Protein AF-A0A7R9YSP7-F1 (afdb_monomer_lite)

Sequence (237 aa):
EIRKPLVDRASEWATRLGYDNHVHFIYSNATIHLESIMSTYPGRVENVYIQFPDPHFKKRHRKRRIFQPNLVRAIRDMLPPGGTLFLQSDVHFVSCAMRNCFEYYAADSFHLAPQHAGHDAVFFSHTTDPRATPSEAGGPASSSDVPLLVSTDVPSSDDEDASAVTGEHASGAGHDAPGNAERDAGGGGDDDDYDRMDSKWALGGWLKENPVGVPTEREYACGIKGMPVYRVLLVRN

Secondary structure (DSSP, 8-state):
---HHHHHHHHHHHHHHT-TTT-----S-HHHHHHHHHTT--SPP-EEEEES-----SGGGGGG-S--HHHHHHHHHHSPTT-EEEEEES-HHHHHHHHHHHHHHHTTTEEE-GGGGSTTEE-------TT-PPPP----------------PPPP---------------------------------SS-GGGG---GGGGG-EESS-TTSS--HHHHHHHHTT---EEEEEEE-

Foldseek 3Di:
DQDVVVQVVVCVVCVVVVNNVPDHGDNDLCLPCVLVVLVPPPDAQQEAEDEAPDDQPDLVCPVVQSLDLSNLVSCLVRHDFQGKYKYKHLDPLNSLLVQLSNCVNPVVFKDFDCLLVDPQFDDDDPPPDPPPDDDDDDDDDDDDDDDDDDDDDDDDDDDDDDDDDDDDDDDDDDDDDDDDPPPPDDDDPSDPVSSVDPDPCCSSHFGNDDPVPDDDPVRVVCVVVVGDMGMTMMGTD

Organism: NCBI:txid1486919

Structure (mmCIF, N/CA/C/O backbone):
data_AF-A0A7R9YSP7-F1
#
_entry.id   AF-A0A7R9YSP7-F1
#
loop_
_atom_site.group_PDB
_atom_site.id
_atom_site.type_symbol
_atom_site.label_atom_id
_atom_site.label_alt_id
_atom_site.label_comp_id
_atom_site.label_asym_id
_atom_site.label_entity_id
_atom_site.label_seq_id
_atom_site.pdbx_PDB_ins_code
_atom_site.Cartn_x
_atom_site.Cartn_y
_atom_site.Cartn_z
_atom_site.occupancy
_atom_site.B_iso_or_equiv
_atom_site.auth_seq_id
_atom_site.auth_comp_id
_atom_site.auth_asym_id
_atom_site.auth_atom_id
_atom_site.pdbx_PDB_model_num
ATOM 1 N N . GLU A 1 1 ? 1.025 12.599 -2.440 1.00 92.38 1 GLU A N 1
ATOM 2 C CA . GLU A 1 1 ? 1.687 12.776 -3.756 1.00 92.38 1 GLU A CA 1
ATOM 3 C C . GLU A 1 1 ? 2.746 13.863 -3.607 1.00 92.38 1 GLU A C 1
ATOM 5 O O . GLU A 1 1 ? 2.463 14.879 -2.988 1.00 92.38 1 GLU A O 1
ATOM 10 N N . ILE A 1 2 ? 3.965 13.647 -4.106 1.00 91.75 2 ILE A N 1
ATOM 11 C CA . ILE A 1 2 ? 5.107 14.565 -3.925 1.00 91.75 2 ILE A CA 1
ATOM 12 C C . ILE A 1 2 ? 5.262 15.580 -5.064 1.00 91.75 2 ILE A C 1
ATOM 14 O O . ILE A 1 2 ? 6.168 16.406 -5.025 1.00 91.75 2 ILE A O 1
ATOM 18 N N . ARG A 1 3 ? 4.432 15.509 -6.108 1.00 94.56 3 ARG A N 1
ATOM 19 C CA . ARG A 1 3 ? 4.474 16.395 -7.277 1.00 94.56 3 ARG A CA 1
ATOM 20 C C . ARG A 1 3 ? 3.238 17.285 -7.264 1.00 94.56 3 ARG A C 1
ATOM 22 O O . ARG A 1 3 ? 2.155 16.856 -7.658 1.00 94.56 3 ARG A O 1
ATOM 29 N N . LYS A 1 4 ? 3.400 18.539 -6.836 1.00 96.62 4 LYS A N 1
ATOM 30 C CA . LYS A 1 4 ? 2.293 19.501 -6.712 1.00 96.62 4 LYS A CA 1
ATOM 31 C C . LYS A 1 4 ? 1.439 19.640 -7.989 1.00 96.62 4 LYS A C 1
ATOM 33 O O . LYS A 1 4 ? 0.222 19.557 -7.856 1.00 96.62 4 LYS A O 1
ATOM 38 N N . PRO A 1 5 ? 2.009 19.717 -9.210 1.00 98.12 5 PRO A N 1
ATOM 39 C CA . PRO A 1 5 ? 1.193 19.795 -10.425 1.00 98.12 5 PRO A CA 1
ATOM 40 C C . PRO A 1 5 ? 0.247 18.601 -10.629 1.00 98.12 5 PRO A C 1
ATOM 42 O O . PRO A 1 5 ? -0.827 18.759 -11.202 1.00 98.12 5 PRO A O 1
ATOM 45 N N . LEU A 1 6 ? 0.618 17.403 -10.157 1.00 96.69 6 LEU A N 1
ATOM 46 C CA . LEU A 1 6 ? -0.254 16.228 -10.242 1.00 96.69 6 LEU A CA 1
ATOM 47 C C . LEU A 1 6 ? -1.408 16.306 -9.242 1.00 96.69 6 LEU A C 1
ATOM 49 O O . LEU A 1 6 ? -2.525 15.940 -9.594 1.00 96.69 6 LEU A O 1
ATOM 53 N N . VAL A 1 7 ? -1.143 16.809 -8.032 1.00 97.50 7 VAL A N 1
ATOM 54 C CA . VAL A 1 7 ? -2.174 17.056 -7.012 1.00 97.50 7 VAL A CA 1
ATOM 55 C C . VAL A 1 7 ? -3.187 18.070 -7.518 1.00 97.50 7 VAL A C 1
ATOM 57 O O . VAL A 1 7 ? -4.380 17.801 -7.472 1.00 97.50 7 VAL A O 1
ATOM 60 N N . ASP A 1 8 ? -2.714 19.197 -8.048 1.00 97.81 8 ASP A N 1
ATOM 61 C CA . ASP A 1 8 ? -3.586 20.270 -8.528 1.00 97.81 8 ASP A CA 1
ATOM 62 C C . ASP A 1 8 ? -4.490 19.774 -9.668 1.00 97.81 8 ASP A C 1
ATOM 64 O O . ASP A 1 8 ? -5.703 19.973 -9.631 1.00 97.81 8 ASP A O 1
ATOM 68 N N . ARG A 1 9 ? -3.922 19.030 -10.627 1.00 97.69 9 ARG A N 1
ATOM 69 C CA . ARG A 1 9 ? -4.683 18.424 -11.728 1.00 97.69 9 ARG A CA 1
ATOM 70 C C . ARG A 1 9 ? -5.711 17.396 -11.245 1.00 97.69 9 ARG A C 1
ATOM 72 O O . ARG A 1 9 ? -6.825 17.364 -11.758 1.00 97.69 9 ARG A O 1
ATOM 79 N N . ALA A 1 10 ? -5.347 16.548 -10.283 1.00 96.38 10 ALA A N 1
ATOM 80 C CA . ALA A 1 10 ? -6.254 15.539 -9.741 1.00 96.38 10 ALA A CA 1
ATOM 81 C C . ALA A 1 10 ? -7.414 16.178 -8.958 1.00 96.38 10 ALA A C 1
ATOM 83 O O . ALA A 1 10 ? -8.566 15.782 -9.133 1.00 96.38 10 ALA A O 1
ATOM 84 N N . SER A 1 11 ? -7.127 17.213 -8.164 1.00 97.44 11 SER A N 1
ATOM 85 C CA . SER A 1 11 ? -8.143 18.004 -7.465 1.00 97.44 11 SER A CA 1
ATOM 86 C C . SER A 1 11 ? -9.087 18.705 -8.442 1.00 97.44 11 SER A C 1
ATOM 88 O O . SER A 1 11 ? -10.299 18.647 -8.260 1.00 97.44 11 SER A O 1
ATOM 90 N N . GLU A 1 12 ? -8.562 19.294 -9.521 1.00 97.44 12 GLU A N 1
ATOM 91 C CA . GLU A 1 12 ? -9.391 19.900 -10.567 1.00 97.44 12 GLU A CA 1
ATOM 92 C C . GLU A 1 12 ? -10.341 18.876 -11.206 1.00 97.44 12 GLU A C 1
ATOM 94 O O . GLU A 1 12 ? -11.514 19.173 -11.439 1.00 97.44 12 GLU A O 1
ATOM 99 N N . TRP A 1 13 ? -9.865 17.657 -11.469 1.00 97.31 13 TRP A N 1
ATOM 100 C CA . TRP A 1 13 ? -10.712 16.585 -11.991 1.00 97.31 13 TRP A CA 1
ATOM 101 C C . TRP A 1 13 ? -11.799 16.171 -11.001 1.00 97.31 13 TRP A C 1
ATOM 103 O O . TRP A 1 13 ? -12.946 16.016 -11.414 1.00 97.31 13 TRP A O 1
ATOM 113 N N . ALA A 1 14 ? -11.475 16.046 -9.711 1.00 97.56 14 ALA A N 1
ATOM 114 C CA . ALA A 1 14 ? -12.477 15.762 -8.685 1.00 97.56 14 ALA A CA 1
ATOM 115 C C . ALA A 1 14 ? -13.563 16.846 -8.646 1.00 97.56 14 ALA A C 1
ATOM 1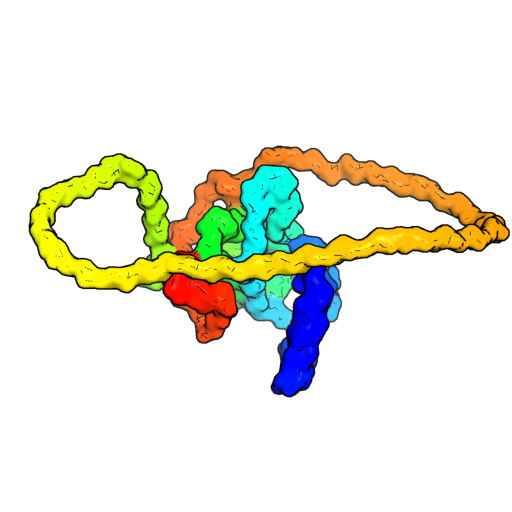17 O O . ALA A 1 14 ? -14.742 16.506 -8.666 1.00 97.56 14 ALA A O 1
ATOM 118 N N . THR A 1 15 ? -13.193 18.130 -8.698 1.00 97.44 15 THR A N 1
ATOM 119 C CA . THR A 1 15 ? -14.163 19.234 -8.771 1.00 97.44 15 THR A CA 1
ATOM 120 C C . THR A 1 15 ? -15.011 19.170 -10.041 1.00 97.44 15 THR A C 1
ATOM 122 O O . THR A 1 15 ? -16.233 19.261 -9.967 1.00 97.44 15 THR A O 1
ATOM 125 N N . ARG A 1 16 ? -14.399 18.962 -11.216 1.00 97.44 16 ARG A N 1
ATOM 126 C CA . ARG A 1 16 ? -15.130 18.874 -12.496 1.00 97.44 16 ARG A CA 1
ATOM 127 C C . ARG A 1 16 ? -16.120 17.707 -12.541 1.00 97.44 16 ARG A C 1
ATOM 129 O O . ARG A 1 16 ? -17.129 17.804 -13.231 1.00 97.44 16 ARG A O 1
ATOM 136 N N . LEU A 1 17 ? -15.824 16.619 -11.832 1.00 97.19 17 LEU A N 1
ATOM 137 C CA . LEU A 1 17 ? -16.678 15.434 -11.733 1.00 97.19 17 LEU A CA 1
ATOM 138 C C . LEU A 1 17 ? -17.653 15.481 -10.538 1.00 97.19 17 LEU A C 1
ATOM 140 O O . LEU A 1 17 ? -18.472 14.577 -10.408 1.00 97.19 17 LEU A O 1
ATOM 144 N N . GLY A 1 18 ? -17.586 16.509 -9.683 1.00 97.38 18 GLY A N 1
ATOM 145 C CA . GLY A 1 18 ? -18.454 16.661 -8.507 1.00 97.38 18 GLY A CA 1
ATOM 146 C C . GLY A 1 18 ? -18.103 15.756 -7.316 1.00 97.38 18 GLY A C 1
ATOM 147 O O . GLY A 1 18 ? -18.978 15.431 -6.517 1.00 97.38 18 GLY A O 1
ATOM 148 N N . TYR A 1 19 ? -16.844 15.325 -7.196 1.00 97.19 19 TYR A N 1
ATOM 149 C CA . TYR A 1 19 ? -16.344 14.442 -6.130 1.00 97.19 19 TYR A CA 1
ATOM 150 C C . TYR A 1 19 ? -15.423 15.139 -5.118 1.00 97.19 19 TYR A C 1
ATOM 152 O O . TYR A 1 19 ? -14.792 14.474 -4.299 1.00 97.19 19 TYR A O 1
ATOM 160 N N . ASP A 1 20 ? -15.335 16.463 -5.135 1.00 93.06 20 ASP A N 1
ATOM 161 C CA . ASP A 1 20 ? -14.472 17.265 -4.258 1.00 93.06 20 ASP A CA 1
ATOM 162 C C . ASP A 1 20 ? -14.827 17.164 -2.761 1.00 93.06 20 ASP A C 1
ATOM 164 O O . ASP A 1 20 ? -13.971 17.400 -1.910 1.00 93.06 20 ASP A O 1
ATOM 168 N N . ASN A 1 21 ? -16.049 16.726 -2.436 1.00 94.81 21 ASN A N 1
ATOM 169 C CA . ASN A 1 21 ? -16.477 16.396 -1.068 1.00 94.81 21 ASN A CA 1
ATOM 170 C C . ASN A 1 21 ? -16.200 14.936 -0.656 1.00 94.81 21 ASN A C 1
ATOM 172 O O . ASN A 1 21 ? -16.462 14.557 0.484 1.00 94.81 21 ASN A O 1
ATOM 176 N N . HIS A 1 22 ? -15.725 14.100 -1.584 1.00 94.44 22 HIS A N 1
ATOM 177 C CA . HIS A 1 22 ? -15.524 12.661 -1.377 1.00 94.44 22 HIS A CA 1
ATOM 178 C C . HIS A 1 22 ? -14.069 12.226 -1.568 1.00 94.44 22 HIS A C 1
ATOM 180 O O . HIS A 1 22 ? -13.638 11.243 -0.968 1.00 94.44 22 HIS A O 1
ATOM 186 N N . VAL A 1 23 ? -13.312 12.936 -2.408 1.00 95.12 23 VAL A N 1
ATOM 187 C CA . VAL A 1 23 ? -11.930 12.605 -2.750 1.00 95.12 23 VAL A CA 1
ATOM 188 C C . VAL A 1 23 ? -11.050 13.823 -2.520 1.00 95.12 23 VAL A C 1
ATOM 190 O O . VAL A 1 23 ? -11.250 14.880 -3.113 1.00 95.12 23 VAL A O 1
ATOM 193 N N . HIS A 1 24 ? -10.028 13.642 -1.688 1.00 94.19 24 HIS A N 1
ATOM 194 C CA . HIS A 1 24 ? -9.058 14.680 -1.368 1.00 94.19 24 HIS A CA 1
ATOM 195 C C . HIS A 1 24 ? -7.652 14.239 -1.772 1.00 94.19 24 HIS A C 1
ATOM 197 O O . HIS A 1 24 ? -7.223 13.124 -1.472 1.00 94.19 24 HIS A O 1
ATOM 203 N N . PHE A 1 25 ? -6.910 15.141 -2.414 1.00 96.00 25 PHE A N 1
ATOM 204 C CA . PHE A 1 25 ? -5.513 14.927 -2.782 1.00 96.00 25 PHE A CA 1
ATOM 205 C C . PHE A 1 25 ? -4.608 15.820 -1.940 1.00 96.00 25 PHE A C 1
ATOM 207 O O . PHE A 1 25 ? -4.836 17.021 -1.816 1.00 96.00 25 PHE A O 1
ATOM 214 N N . ILE A 1 26 ? -3.551 15.233 -1.377 1.00 95.19 26 ILE A N 1
ATOM 215 C CA . ILE A 1 26 ? -2.613 15.938 -0.499 1.00 95.19 26 ILE A CA 1
ATOM 216 C C . ILE A 1 26 ? -1.223 15.953 -1.140 1.00 95.19 26 ILE A C 1
ATOM 218 O O . ILE A 1 26 ? -0.643 14.904 -1.461 1.00 95.19 26 ILE A O 1
ATOM 222 N N . TYR A 1 27 ? -0.675 17.162 -1.290 1.00 96.56 27 TYR A N 1
ATOM 223 C CA . TYR A 1 27 ? 0.727 17.378 -1.632 1.00 96.56 27 TYR A CA 1
ATOM 224 C C . TYR A 1 27 ? 1.597 17.120 -0.403 1.00 96.56 27 TYR A C 1
ATOM 226 O O . TYR A 1 27 ? 1.630 17.923 0.526 1.00 96.56 27 TYR A O 1
ATOM 234 N N . SER A 1 28 ? 2.255 15.963 -0.374 1.00 93.44 28 SER A N 1
ATOM 235 C CA . SER A 1 28 ? 3.111 15.548 0.731 1.00 93.44 28 SER A CA 1
ATOM 236 C C . SER A 1 28 ? 3.949 14.314 0.390 1.00 93.44 28 SER A C 1
ATOM 238 O O . SER A 1 28 ? 3.544 13.453 -0.405 1.00 93.44 28 SER A O 1
ATOM 240 N N . ASN A 1 29 ? 5.096 14.203 1.065 1.00 90.75 29 ASN A N 1
ATOM 241 C CA . ASN A 1 29 ? 5.847 12.963 1.193 1.00 90.75 29 ASN A CA 1
ATOM 242 C C . ASN A 1 29 ? 5.240 12.097 2.309 1.00 90.75 29 ASN A C 1
ATOM 244 O O . ASN A 1 29 ? 5.541 12.280 3.489 1.00 90.75 29 ASN A O 1
ATOM 248 N N . ALA A 1 30 ? 4.404 11.131 1.920 1.00 88.88 30 ALA A N 1
ATOM 249 C CA . ALA A 1 30 ? 3.722 10.239 2.855 1.00 88.88 30 ALA A CA 1
ATOM 250 C C . ALA A 1 30 ? 4.691 9.419 3.728 1.00 88.88 30 ALA A C 1
ATOM 252 O O . ALA A 1 30 ? 4.398 9.187 4.893 1.00 88.88 30 ALA A O 1
ATOM 253 N N . THR A 1 31 ? 5.876 9.045 3.234 1.00 84.62 31 THR A N 1
ATOM 254 C CA . THR A 1 31 ? 6.861 8.291 4.032 1.00 84.62 31 THR A CA 1
ATOM 255 C C . THR A 1 31 ? 7.353 9.068 5.260 1.00 84.62 31 THR A C 1
ATOM 257 O O . THR A 1 31 ? 7.758 8.454 6.244 1.00 84.62 31 THR A O 1
ATOM 260 N N . ILE A 1 32 ? 7.314 10.403 5.215 1.00 85.81 32 ILE A N 1
ATOM 261 C CA . ILE A 1 32 ? 7.782 11.276 6.303 1.00 85.81 32 ILE A CA 1
ATOM 262 C C . ILE A 1 32 ? 6.607 11.855 7.093 1.00 85.81 32 ILE A C 1
ATOM 264 O O . ILE A 1 32 ? 6.668 11.943 8.314 1.00 85.81 32 ILE A O 1
ATOM 268 N N . HIS A 1 33 ? 5.539 12.262 6.407 1.00 90.69 33 HIS A N 1
ATOM 269 C CA . HIS A 1 33 ? 4.490 13.089 7.002 1.00 90.69 33 HIS A CA 1
ATOM 270 C C . HIS A 1 33 ? 3.173 12.357 7.262 1.00 90.69 33 HIS A C 1
ATOM 272 O O . HIS A 1 33 ? 2.252 12.995 7.763 1.00 90.69 33 HIS A O 1
ATOM 278 N N . LEU A 1 34 ? 3.041 11.062 6.935 1.00 92.19 34 LEU A N 1
ATOM 279 C CA . LEU A 1 34 ? 1.765 10.352 7.099 1.00 92.19 34 LEU A CA 1
ATOM 280 C C . LEU A 1 34 ? 1.226 10.460 8.528 1.00 92.19 34 LEU A C 1
ATOM 282 O O . LEU A 1 34 ? 0.066 10.809 8.696 1.00 92.19 34 LEU A O 1
ATOM 286 N N . GLU A 1 35 ? 2.067 10.242 9.538 1.00 91.69 35 GLU A N 1
ATOM 287 C CA . GLU A 1 35 ? 1.671 10.349 10.948 1.00 91.69 35 GLU A CA 1
ATOM 288 C C . GLU A 1 35 ? 1.083 11.731 11.279 1.00 91.69 35 GLU A C 1
ATOM 290 O O . GLU A 1 35 ? -0.022 11.825 11.803 1.00 91.69 35 GLU A O 1
ATOM 295 N N . SER A 1 36 ? 1.765 12.810 10.880 1.00 92.69 36 SER A N 1
ATOM 296 C CA . SER A 1 36 ? 1.298 14.185 11.113 1.00 92.69 36 SER A CA 1
ATOM 297 C C . SER A 1 36 ? 0.038 14.546 10.321 1.00 92.69 36 SER A C 1
ATOM 299 O O . SER A 1 36 ? -0.743 15.384 10.769 1.00 92.69 36 SER A O 1
ATOM 301 N N . ILE A 1 37 ? -0.160 13.970 9.133 1.00 91.88 37 ILE A N 1
ATOM 302 C CA . ILE A 1 37 ? -1.394 14.177 8.363 1.00 91.88 37 ILE A CA 1
ATOM 303 C C . ILE A 1 37 ? -2.544 13.436 9.049 1.00 91.88 37 ILE A C 1
ATOM 305 O O . ILE A 1 37 ? -3.641 13.970 9.173 1.00 91.88 37 ILE A O 1
ATOM 309 N N . MET A 1 38 ? -2.301 12.216 9.520 1.00 91.62 38 MET A N 1
ATOM 310 C CA . MET A 1 38 ? -3.330 11.382 10.140 1.00 91.62 38 MET A CA 1
ATOM 311 C C . MET A 1 38 ? -3.691 11.830 11.551 1.00 91.62 38 MET A C 1
ATOM 313 O O . MET A 1 38 ? -4.842 11.671 11.940 1.00 91.62 38 MET A O 1
ATOM 317 N N . SER A 1 39 ? -2.789 12.489 12.282 1.00 91.06 39 SER A N 1
ATOM 318 C CA . SER A 1 39 ? -3.111 13.054 13.598 1.00 91.06 39 SER A CA 1
ATOM 319 C C . SER A 1 39 ? -4.206 14.126 13.557 1.00 91.06 39 SER A C 1
ATOM 321 O O . SER A 1 39 ? -4.811 14.415 14.584 1.00 91.06 39 SER A O 1
ATOM 323 N N . THR A 1 40 ? -4.447 14.744 12.395 1.00 90.12 40 THR A N 1
ATOM 324 C CA . THR A 1 40 ? -5.515 15.740 12.208 1.00 90.12 40 THR A CA 1
ATOM 325 C C . THR A 1 40 ? -6.751 15.172 11.511 1.00 90.12 40 THR A C 1
ATOM 327 O O . THR A 1 40 ? -7.767 15.861 11.433 1.00 90.12 40 THR A O 1
ATOM 330 N N . TYR A 1 41 ? -6.696 13.930 11.017 1.00 91.88 41 TYR A N 1
ATOM 331 C CA . TYR A 1 41 ? -7.819 13.299 10.335 1.00 91.88 41 TYR A CA 1
ATOM 332 C C . TYR A 1 41 ? -8.874 12.855 11.363 1.00 91.88 41 TYR A C 1
ATOM 334 O O . TYR A 1 41 ? -8.579 12.026 12.222 1.00 91.88 41 TYR A O 1
ATOM 342 N N . PRO A 1 42 ? -10.112 13.379 11.303 1.00 90.31 42 PRO A N 1
ATOM 343 C CA . PRO A 1 42 ? -11.125 13.111 12.326 1.00 90.31 42 PRO A CA 1
ATOM 344 C C . PRO A 1 42 ? -11.817 11.751 12.153 1.00 90.31 42 PRO A C 1
ATOM 346 O O . PRO A 1 42 ? -12.558 11.317 13.034 1.00 90.31 42 PRO A O 1
ATOM 349 N N . GLY A 1 43 ? -11.641 11.112 10.995 1.00 91.25 43 GLY A N 1
ATOM 350 C CA . GLY A 1 43 ? -12.315 9.875 10.632 1.00 91.25 43 GLY A CA 1
ATOM 351 C C . GLY A 1 43 ? -11.509 8.624 10.966 1.00 91.25 43 GLY A C 1
ATOM 352 O O . GLY A 1 43 ? -10.335 8.666 11.325 1.00 91.25 43 GLY A O 1
ATOM 353 N N . ARG A 1 44 ? -12.148 7.471 10.774 1.00 92.50 44 ARG A N 1
ATOM 354 C CA . ARG A 1 44 ? -11.478 6.171 10.824 1.00 92.50 44 ARG A CA 1
ATOM 355 C C . ARG A 1 44 ? -10.898 5.831 9.452 1.00 92.50 44 ARG A C 1
ATOM 357 O O . ARG A 1 44 ? -11.569 5.997 8.437 1.00 92.50 44 ARG A O 1
ATOM 364 N N . VAL A 1 45 ? -9.669 5.322 9.433 1.00 95.94 45 VAL A N 1
ATOM 365 C CA . VAL A 1 45 ? -9.069 4.726 8.235 1.00 95.94 45 VAL A CA 1
ATOM 366 C C . VAL A 1 45 ? -9.430 3.245 8.207 1.00 95.94 45 VAL A C 1
ATOM 368 O O . VAL A 1 45 ? -9.122 2.520 9.145 1.00 95.94 45 VAL A O 1
ATOM 371 N N . GLU A 1 46 ? -10.097 2.793 7.150 1.00 96.38 46 GLU A N 1
ATOM 372 C CA . GLU A 1 46 ? -10.474 1.379 6.998 1.00 96.38 46 GLU A CA 1
ATOM 373 C C . GLU A 1 46 ? -9.508 0.613 6.097 1.00 96.38 46 GLU A C 1
ATOM 375 O O . GLU A 1 46 ? -9.217 -0.553 6.346 1.00 96.38 46 GLU A O 1
ATOM 380 N N . ASN A 1 47 ? -9.003 1.274 5.055 1.00 96.94 47 ASN A N 1
ATOM 381 C CA . ASN A 1 47 ? -8.192 0.651 4.021 1.00 96.94 47 ASN A CA 1
ATOM 382 C C . ASN A 1 47 ? -7.013 1.553 3.661 1.00 96.94 47 ASN A C 1
ATOM 384 O O . ASN A 1 47 ? -7.168 2.768 3.516 1.00 96.94 47 ASN A O 1
ATOM 388 N N . VAL A 1 48 ? -5.846 0.948 3.472 1.00 97.00 48 VAL A N 1
ATOM 389 C CA . VAL A 1 48 ? -4.627 1.620 3.016 1.00 97.00 48 VAL A CA 1
ATOM 390 C C . VAL A 1 48 ? -4.134 0.934 1.758 1.00 97.00 48 VAL A C 1
ATOM 392 O O . VAL A 1 48 ? -4.001 -0.284 1.721 1.00 97.00 48 VAL A O 1
ATOM 395 N N . TYR A 1 49 ? -3.818 1.723 0.736 1.00 96.50 49 TYR A N 1
ATOM 396 C CA . TYR A 1 49 ? -3.361 1.222 -0.555 1.00 96.50 49 TYR A CA 1
ATOM 397 C C . TYR A 1 49 ? -1.972 1.779 -0.859 1.00 96.50 49 TYR A C 1
ATOM 399 O O . TYR A 1 49 ? -1.797 2.994 -0.957 1.00 96.50 49 TYR A O 1
ATOM 407 N N . ILE A 1 50 ? -0.988 0.900 -1.048 1.00 94.94 50 ILE A N 1
ATOM 408 C CA . ILE A 1 50 ? 0.345 1.263 -1.535 1.00 94.94 50 ILE A CA 1
ATOM 409 C C . ILE A 1 50 ? 0.552 0.588 -2.884 1.00 94.94 50 ILE A C 1
ATOM 411 O O . ILE A 1 50 ? 0.694 -0.630 -2.973 1.00 94.94 50 ILE A O 1
ATOM 415 N N . GLN A 1 51 ? 0.541 1.393 -3.945 1.00 94.44 51 GLN A N 1
ATOM 416 C CA . GLN A 1 51 ? 0.469 0.896 -5.315 1.00 94.44 51 GLN A CA 1
ATOM 417 C C . GLN A 1 51 ? 1.582 1.485 -6.173 1.00 94.44 51 GLN A C 1
ATOM 419 O O . GLN A 1 51 ? 1.777 2.698 -6.200 1.00 94.44 51 GLN A O 1
ATOM 424 N N . PHE A 1 52 ? 2.294 0.607 -6.876 1.00 93.56 52 PHE A N 1
ATOM 425 C CA . PHE A 1 52 ? 3.370 0.914 -7.821 1.00 93.56 52 PHE A CA 1
ATOM 426 C C . PHE A 1 52 ? 4.382 1.958 -7.314 1.00 93.56 52 PHE A C 1
ATOM 428 O O . PHE A 1 52 ? 4.680 2.918 -8.028 1.00 93.56 52 PHE A O 1
ATOM 435 N N . PRO A 1 53 ? 4.918 1.788 -6.088 1.00 90.31 53 PRO A N 1
ATOM 436 C CA . PRO A 1 53 ? 5.950 2.674 -5.566 1.00 90.31 53 PRO A CA 1
ATOM 437 C C . PRO A 1 53 ? 7.179 2.683 -6.486 1.00 90.31 53 PRO A C 1
ATOM 439 O O . PRO A 1 53 ? 7.543 1.653 -7.062 1.00 90.31 53 PRO A O 1
ATOM 442 N N . ASP A 1 54 ? 7.839 3.839 -6.592 1.00 85.50 54 ASP A N 1
ATOM 443 C CA . ASP A 1 54 ? 9.020 3.988 -7.442 1.00 85.50 54 ASP A CA 1
ATOM 444 C C . ASP A 1 54 ? 10.114 2.976 -7.041 1.00 85.50 54 ASP A C 1
ATOM 446 O O . ASP A 1 54 ? 10.489 2.867 -5.866 1.00 85.50 54 ASP A O 1
ATOM 450 N N . PRO A 1 55 ? 10.679 2.227 -8.001 1.00 76.56 55 PRO A N 1
ATOM 451 C CA . PRO A 1 55 ? 11.691 1.238 -7.691 1.00 76.56 55 PRO A CA 1
ATOM 452 C C . PRO A 1 55 ? 13.049 1.915 -7.456 1.00 76.56 55 PRO A C 1
ATOM 454 O O . PRO A 1 55 ? 13.728 2.386 -8.372 1.00 76.56 55 PRO A O 1
ATOM 457 N N . HIS A 1 56 ? 13.503 1.944 -6.206 1.00 71.25 56 HIS A N 1
ATOM 458 C CA . HIS A 1 56 ? 14.800 2.523 -5.839 1.00 71.25 56 HIS A CA 1
ATOM 459 C C . HIS A 1 56 ? 15.960 1.531 -6.050 1.00 71.25 56 HIS A C 1
ATOM 461 O O . HIS A 1 56 ? 16.649 1.151 -5.109 1.00 71.25 56 HIS A O 1
ATOM 467 N N . PHE A 1 57 ? 16.209 1.132 -7.302 1.00 58.31 57 PHE A N 1
ATOM 468 C CA . PHE A 1 57 ? 17.169 0.074 -7.667 1.00 58.31 57 PHE A CA 1
ATOM 469 C C . PHE A 1 57 ? 18.639 0.333 -7.278 1.00 58.31 57 PHE A C 1
ATOM 471 O O . PHE A 1 57 ? 19.433 -0.600 -7.182 1.00 58.31 57 PHE A O 1
ATOM 478 N N . LYS A 1 58 ? 19.053 1.593 -7.091 1.00 58.28 58 LYS A N 1
ATOM 479 C CA . LYS A 1 58 ? 20.459 1.918 -6.792 1.00 58.28 58 LYS A CA 1
ATOM 480 C C . LYS A 1 58 ? 20.721 1.781 -5.293 1.00 58.28 58 LYS A C 1
ATOM 482 O O . LYS A 1 58 ? 20.020 2.412 -4.512 1.00 58.28 58 LYS A O 1
ATOM 487 N N . LYS A 1 59 ? 21.804 1.094 -4.897 1.00 58.16 59 LYS A N 1
ATOM 488 C CA . LYS A 1 59 ? 22.248 0.969 -3.486 1.00 58.16 59 LYS A CA 1
ATOM 489 C C . LYS A 1 59 ? 22.302 2.320 -2.755 1.00 58.16 59 LYS A C 1
ATOM 491 O O . LYS A 1 59 ? 21.830 2.441 -1.634 1.00 58.16 59 LYS A O 1
ATOM 496 N N . ARG A 1 60 ? 22.764 3.379 -3.433 1.00 55.06 60 ARG A N 1
ATOM 497 C CA . ARG A 1 60 ? 22.776 4.759 -2.899 1.00 55.06 60 ARG A CA 1
ATOM 498 C C . ARG A 1 60 ? 21.388 5.365 -2.627 1.00 55.06 60 ARG A C 1
ATOM 500 O O . ARG A 1 60 ? 21.281 6.366 -1.934 1.00 55.06 60 ARG A O 1
ATOM 507 N N . HIS A 1 61 ? 20.326 4.803 -3.198 1.00 59.59 61 HIS A N 1
ATOM 508 C CA . HIS A 1 61 ? 18.935 5.214 -2.988 1.00 59.59 61 HIS A CA 1
ATOM 509 C C . HIS A 1 61 ? 18.209 4.300 -1.992 1.00 59.59 61 HIS A C 1
ATOM 511 O O . HIS A 1 61 ? 17.001 4.431 -1.830 1.00 59.59 61 HIS A O 1
ATOM 517 N N . ARG A 1 62 ? 18.937 3.430 -1.279 1.00 59.44 62 ARG A N 1
ATOM 518 C CA . ARG A 1 62 ? 18.413 2.600 -0.187 1.00 59.44 62 ARG A CA 1
ATOM 519 C C . ARG A 1 62 ? 17.672 3.430 0.870 1.00 59.44 62 ARG A C 1
ATOM 521 O O . ARG A 1 62 ? 16.545 3.103 1.216 1.00 59.44 62 ARG A O 1
ATOM 528 N N . LYS A 1 63 ? 18.217 4.598 1.239 1.00 54.50 63 LYS A N 1
ATOM 529 C CA . LYS A 1 63 ? 17.569 5.578 2.139 1.00 54.50 63 LYS A CA 1
ATOM 530 C C . LYS A 1 63 ? 16.318 6.256 1.554 1.00 54.50 63 LYS A C 1
ATOM 532 O O . LYS A 1 63 ? 15.551 6.854 2.292 1.00 54.50 63 LYS A O 1
ATOM 537 N N . ARG A 1 64 ? 16.120 6.201 0.230 1.00 57.03 64 ARG A N 1
ATOM 538 C CA . ARG A 1 64 ? 14.941 6.757 -0.460 1.00 57.03 64 ARG A CA 1
ATOM 539 C C . ARG A 1 64 ? 13.832 5.726 -0.645 1.00 57.03 64 ARG A C 1
ATOM 541 O O . ARG A 1 64 ? 12.799 6.085 -1.189 1.00 57.03 64 ARG A O 1
ATOM 548 N N . ARG A 1 65 ? 14.025 4.471 -0.215 1.00 66.50 65 ARG A N 1
ATOM 549 C CA . ARG A 1 65 ? 12.966 3.459 -0.248 1.00 66.50 65 ARG A CA 1
ATOM 550 C C . ARG A 1 65 ? 11.757 3.944 0.539 1.00 66.50 65 ARG A C 1
ATOM 552 O O . ARG A 1 65 ? 11.899 4.370 1.683 1.00 66.50 65 ARG A O 1
ATOM 559 N N . ILE A 1 66 ? 10.585 3.835 -0.085 1.00 61.41 66 ILE A N 1
ATOM 560 C CA . ILE A 1 66 ? 9.288 4.236 0.478 1.00 61.41 66 ILE A CA 1
ATOM 561 C C . ILE A 1 66 ? 9.004 3.535 1.818 1.00 61.41 66 ILE A C 1
ATOM 563 O O . ILE A 1 66 ? 8.347 4.108 2.684 1.00 61.41 66 ILE A O 1
ATOM 567 N N . PHE A 1 67 ? 9.557 2.340 2.024 1.00 70.56 67 PHE A N 1
ATOM 568 C CA . PHE A 1 67 ? 9.274 1.466 3.161 1.00 70.56 67 PHE A CA 1
ATOM 569 C C . PHE A 1 67 ? 10.266 1.684 4.302 1.00 70.56 67 PHE A C 1
ATOM 571 O O . PHE A 1 67 ? 11.122 0.850 4.587 1.00 70.56 67 PHE A O 1
ATOM 578 N N . GLN A 1 68 ? 10.152 2.857 4.922 1.00 75.56 68 GLN A N 1
ATOM 579 C CA . GLN A 1 68 ? 10.817 3.177 6.182 1.00 75.56 68 GLN A CA 1
ATOM 580 C C . GLN A 1 68 ? 10.010 2.616 7.367 1.00 75.56 68 GLN A C 1
ATOM 582 O O . GLN A 1 68 ? 8.777 2.579 7.290 1.00 75.56 68 GLN A O 1
ATOM 587 N N . PRO A 1 69 ? 10.654 2.274 8.499 1.00 84.69 69 PRO A N 1
ATOM 588 C CA . PRO A 1 69 ? 9.960 1.781 9.694 1.00 84.69 69 PRO A CA 1
ATOM 589 C C . PRO A 1 69 ? 8.860 2.732 10.184 1.00 84.69 69 PRO A C 1
ATOM 591 O O . PRO A 1 69 ? 7.822 2.294 10.671 1.00 84.69 69 PRO A O 1
ATOM 594 N N . ASN A 1 70 ? 9.069 4.043 10.023 1.00 86.69 70 ASN A N 1
ATOM 595 C CA . ASN A 1 70 ? 8.105 5.066 10.430 1.00 86.69 70 ASN A CA 1
ATOM 596 C C . ASN A 1 70 ? 6.787 4.963 9.653 1.00 86.69 70 ASN A C 1
ATOM 598 O O . ASN A 1 70 ? 5.725 5.082 10.254 1.00 86.69 70 ASN A O 1
ATOM 602 N N . LEU A 1 71 ? 6.841 4.670 8.348 1.00 89.88 71 LEU A N 1
ATOM 603 C CA . LEU A 1 71 ? 5.638 4.472 7.539 1.00 89.88 71 LEU A CA 1
ATOM 604 C C . LEU A 1 71 ? 4.848 3.251 8.026 1.00 89.88 71 LEU A C 1
ATOM 606 O O . LEU A 1 71 ? 3.632 3.329 8.180 1.00 89.88 71 LEU A O 1
ATOM 610 N N . VAL A 1 72 ? 5.540 2.139 8.303 1.00 92.56 72 VAL A N 1
ATOM 611 C CA . VAL A 1 72 ? 4.904 0.910 8.803 1.00 92.56 72 VAL A CA 1
ATOM 612 C C . VAL A 1 72 ? 4.220 1.159 10.146 1.00 92.56 72 VAL A C 1
ATOM 614 O O . VAL A 1 72 ? 3.066 0.774 10.316 1.00 92.56 72 VAL A O 1
ATOM 617 N N . ARG A 1 73 ? 4.893 1.848 11.077 1.00 92.38 73 ARG A N 1
ATOM 618 C CA . ARG A 1 73 ? 4.316 2.205 12.384 1.00 92.38 73 ARG A CA 1
ATOM 619 C C . ARG A 1 73 ? 3.104 3.119 12.243 1.00 92.38 73 ARG A C 1
ATOM 621 O O . ARG A 1 73 ? 2.064 2.805 12.806 1.00 92.38 73 ARG A O 1
ATOM 628 N N . ALA A 1 74 ? 3.202 4.176 11.435 1.00 93.94 74 ALA A N 1
ATOM 629 C CA . ALA A 1 74 ? 2.081 5.082 11.197 1.00 93.94 74 ALA A CA 1
ATOM 630 C C . ALA A 1 74 ? 0.855 4.334 10.646 1.00 93.94 74 ALA A C 1
ATOM 632 O O . ALA A 1 74 ? -0.256 4.526 11.131 1.00 93.94 74 ALA A O 1
ATOM 633 N N . ILE A 1 75 ? 1.058 3.421 9.687 1.00 95.94 75 ILE A N 1
ATOM 634 C CA . ILE A 1 75 ? -0.023 2.601 9.124 1.00 95.94 75 ILE A CA 1
ATOM 635 C C . ILE A 1 75 ? -0.597 1.630 10.162 1.00 95.94 75 ILE A C 1
ATOM 637 O O . ILE A 1 75 ? -1.815 1.500 10.265 1.00 95.94 75 ILE A O 1
ATOM 641 N N . ARG A 1 76 ? 0.259 0.965 10.943 1.00 95.44 76 ARG A N 1
ATOM 642 C CA . ARG A 1 76 ? -0.145 0.057 12.027 1.00 95.44 76 ARG A CA 1
ATOM 643 C C . ARG A 1 76 ? -1.012 0.756 13.073 1.00 95.44 76 ARG A C 1
ATOM 645 O O . ARG A 1 76 ? -1.967 0.147 13.552 1.00 95.44 76 ARG A O 1
ATOM 652 N N . ASP A 1 77 ? -0.643 1.982 13.435 1.00 93.50 77 ASP A N 1
ATOM 653 C CA . ASP A 1 77 ? -1.269 2.737 14.521 1.00 93.50 77 ASP A CA 1
ATOM 654 C C . ASP A 1 77 ? -2.563 3.429 14.066 1.00 93.50 77 ASP A C 1
ATOM 656 O O . ASP A 1 77 ? -3.494 3.561 14.857 1.00 93.50 77 ASP A O 1
ATOM 660 N N . MET A 1 78 ? -2.660 3.818 12.787 1.00 94.94 78 MET A N 1
ATOM 661 C CA . MET A 1 78 ? -3.880 4.420 12.233 1.00 94.94 78 MET A CA 1
ATOM 662 C C . MET A 1 78 ? -4.928 3.388 11.790 1.00 94.94 78 MET A C 1
ATOM 664 O O . MET A 1 78 ? -6.120 3.701 11.786 1.00 94.94 78 MET A O 1
ATOM 668 N N . LEU A 1 79 ? -4.512 2.176 11.395 1.00 97.00 79 LEU A N 1
ATOM 669 C CA . LEU A 1 79 ? -5.441 1.115 11.015 1.00 97.00 79 LEU A CA 1
ATOM 670 C C . LEU A 1 79 ? -6.009 0.425 12.262 1.00 97.00 79 LEU A C 1
ATOM 672 O O . LEU A 1 79 ? -5.256 -0.088 13.092 1.00 97.00 79 LEU A O 1
ATOM 676 N N . PRO A 1 80 ? -7.338 0.343 12.387 1.00 96.00 80 PRO A N 1
ATOM 677 C CA . PRO A 1 80 ? -7.973 -0.393 13.461 1.00 96.00 80 PRO A CA 1
ATOM 678 C C . PRO A 1 80 ? -8.008 -1.902 13.180 1.00 96.00 80 PRO A C 1
ATOM 680 O O . PRO A 1 80 ? -7.890 -2.296 12.018 1.00 96.00 80 PRO A O 1
ATOM 683 N N . PRO A 1 81 ? -8.268 -2.747 14.197 1.00 97.62 81 PRO A N 1
ATOM 684 C CA . PRO A 1 81 ? -8.536 -4.170 13.988 1.00 97.62 81 PRO A CA 1
ATOM 685 C C . PRO A 1 81 ? -9.588 -4.402 12.896 1.00 97.62 81 PRO A C 1
ATOM 687 O O . PRO A 1 81 ? -10.625 -3.730 12.873 1.00 97.62 81 PRO A O 1
ATOM 690 N N . GLY A 1 82 ? -9.296 -5.322 11.975 1.00 97.38 82 GLY A N 1
ATOM 691 C CA . GLY A 1 82 ? -10.091 -5.613 10.778 1.00 97.38 82 GLY A CA 1
ATOM 692 C C . GLY A 1 82 ? -9.835 -4.693 9.576 1.00 97.38 82 GLY A C 1
ATOM 693 O O . GLY A 1 82 ? -10.281 -5.014 8.477 1.00 97.38 82 GLY A O 1
ATOM 694 N N . GLY A 1 83 ? -9.111 -3.582 9.747 1.00 97.88 83 GLY A N 1
ATOM 695 C CA . GLY A 1 83 ? -8.704 -2.713 8.642 1.00 97.88 83 GLY A CA 1
ATOM 696 C C . GLY A 1 83 ? -7.718 -3.404 7.697 1.00 97.88 83 GLY A C 1
ATOM 697 O O . GLY A 1 83 ? -6.971 -4.294 8.114 1.00 97.88 83 GLY A O 1
ATOM 698 N N . THR A 1 84 ? -7.703 -3.004 6.425 1.00 98.06 84 THR A N 1
ATOM 699 C CA . THR A 1 84 ? -6.892 -3.675 5.400 1.00 98.06 84 THR A CA 1
ATOM 700 C C . THR A 1 84 ? -5.745 -2.819 4.881 1.00 98.06 84 THR A C 1
ATOM 702 O O . THR A 1 84 ? -5.819 -1.591 4.797 1.00 98.06 84 THR A O 1
ATOM 705 N N . LEU A 1 85 ? -4.662 -3.493 4.508 1.00 97.88 85 LEU A N 1
ATOM 706 C CA . LEU A 1 85 ? -3.521 -2.913 3.822 1.00 97.88 85 LEU A CA 1
ATOM 707 C C . LEU A 1 85 ? -3.271 -3.694 2.534 1.00 97.88 85 LEU A C 1
ATOM 709 O O . LEU A 1 85 ? -2.921 -4.874 2.562 1.00 97.88 85 LEU A O 1
ATOM 713 N N . PHE A 1 86 ? -3.426 -3.014 1.405 1.00 97.75 86 PHE A N 1
ATOM 714 C CA . PHE A 1 86 ? -3.203 -3.564 0.081 1.00 97.75 86 PHE A CA 1
ATOM 715 C C . PHE A 1 86 ? -1.896 -3.046 -0.515 1.00 97.75 86 PHE A C 1
ATOM 717 O O . PHE A 1 86 ? -1.680 -1.837 -0.639 1.00 97.75 86 PHE A O 1
ATOM 724 N N . LEU A 1 87 ? -1.031 -3.977 -0.904 1.00 96.31 87 LEU A N 1
ATOM 725 C CA . LEU A 1 87 ? 0.279 -3.723 -1.488 1.00 96.31 87 LEU A CA 1
ATOM 726 C C . LEU A 1 87 ? 0.285 -4.254 -2.921 1.00 96.31 87 LEU A C 1
ATOM 728 O O . LEU A 1 87 ? -0.031 -5.423 -3.145 1.00 96.31 87 LEU A O 1
ATOM 732 N N . GLN A 1 88 ? 0.673 -3.420 -3.886 1.00 95.81 88 GLN A N 1
ATOM 733 C CA . GLN A 1 88 ? 0.687 -3.800 -5.300 1.00 95.81 88 GLN A CA 1
ATOM 734 C C . GLN A 1 88 ? 1.881 -3.195 -6.047 1.00 95.81 88 GLN A C 1
ATOM 736 O O . GLN A 1 88 ? 2.152 -2.002 -5.930 1.00 95.81 88 GLN A O 1
ATOM 741 N N . SER A 1 89 ? 2.591 -3.991 -6.851 1.00 95.19 89 SER A N 1
ATOM 742 C CA . SER A 1 89 ? 3.616 -3.502 -7.789 1.00 95.19 89 SER A CA 1
ATOM 743 C C . SER A 1 89 ? 3.841 -4.495 -8.937 1.00 95.19 89 SER A C 1
ATOM 745 O O . SER A 1 89 ? 3.586 -5.687 -8.811 1.00 95.19 89 SER A O 1
ATOM 747 N N . ASP A 1 90 ? 4.324 -3.999 -10.073 1.00 94.25 90 ASP A N 1
ATOM 748 C CA . ASP A 1 90 ? 4.795 -4.763 -11.238 1.00 94.25 90 ASP A CA 1
ATOM 749 C C . ASP A 1 90 ? 6.277 -5.168 -11.129 1.00 94.25 90 ASP A C 1
ATOM 751 O O . ASP A 1 90 ? 6.813 -5.869 -11.986 1.00 94.25 90 ASP A O 1
ATOM 755 N N . VAL A 1 91 ? 6.965 -4.746 -10.064 1.00 91.50 91 VAL A N 1
ATOM 756 C CA . VAL A 1 91 ? 8.377 -5.055 -9.828 1.00 91.50 91 VAL A CA 1
ATOM 757 C C . VAL A 1 91 ? 8.486 -6.048 -8.674 1.00 91.50 91 VAL A C 1
ATOM 759 O O . VAL A 1 91 ? 8.231 -5.712 -7.516 1.00 91.50 91 VAL A O 1
ATOM 762 N N . HIS A 1 92 ? 8.918 -7.277 -8.974 1.00 91.50 92 HIS A N 1
ATOM 763 C CA . HIS A 1 92 ? 8.995 -8.366 -7.990 1.00 91.50 92 HIS A CA 1
ATOM 764 C C . HIS A 1 92 ? 9.799 -7.983 -6.741 1.00 91.50 92 HIS A C 1
ATOM 766 O O . HIS A 1 92 ? 9.317 -8.122 -5.622 1.00 91.50 92 HIS A O 1
ATOM 772 N N . PHE A 1 93 ? 11.010 -7.444 -6.924 1.00 88.69 93 PHE A N 1
ATOM 773 C CA . PHE A 1 93 ? 11.872 -7.054 -5.804 1.00 88.69 93 PHE A CA 1
ATOM 774 C C . PHE A 1 93 ? 11.220 -5.997 -4.902 1.00 88.69 93 PHE A C 1
ATOM 776 O O . PHE A 1 93 ? 11.290 -6.100 -3.682 1.00 88.69 93 PHE A O 1
ATOM 783 N N . VAL A 1 94 ? 10.544 -5.008 -5.493 1.00 89.50 94 VAL A N 1
ATOM 784 C CA . VAL A 1 94 ? 9.818 -3.979 -4.738 1.00 89.50 94 VAL A CA 1
ATOM 785 C C . VAL A 1 94 ? 8.671 -4.607 -3.954 1.00 89.50 94 VAL A C 1
ATOM 787 O O . VAL A 1 94 ? 8.491 -4.299 -2.783 1.00 89.50 94 VAL A O 1
ATOM 790 N N . SER A 1 95 ? 7.943 -5.536 -4.568 1.00 92.56 95 SER A N 1
ATOM 791 C CA . SER A 1 95 ? 6.825 -6.249 -3.942 1.00 92.56 95 SER A CA 1
ATOM 792 C C . SER A 1 95 ? 7.272 -7.105 -2.757 1.00 92.56 95 SER A C 1
ATOM 794 O O . SER A 1 95 ? 6.648 -7.064 -1.696 1.00 92.56 95 SER A O 1
ATOM 796 N N . CYS A 1 96 ? 8.393 -7.821 -2.896 1.00 91.50 96 CYS A N 1
ATOM 797 C CA . CYS A 1 96 ? 9.024 -8.534 -1.787 1.00 91.50 96 CYS A CA 1
ATOM 798 C C . CYS A 1 96 ? 9.453 -7.573 -0.677 1.00 91.50 96 CYS A C 1
ATOM 800 O O . CYS A 1 96 ? 9.146 -7.828 0.481 1.00 91.50 96 CYS A O 1
ATOM 802 N N . ALA A 1 97 ? 10.103 -6.456 -1.018 1.00 89.56 97 ALA A N 1
ATOM 803 C CA . ALA A 1 97 ? 10.537 -5.471 -0.031 1.00 89.56 97 ALA A CA 1
ATOM 804 C C . ALA A 1 97 ? 9.354 -4.874 0.751 1.00 89.56 97 ALA A C 1
ATOM 806 O O . ALA A 1 97 ? 9.446 -4.729 1.967 1.00 89.56 97 ALA A O 1
ATOM 807 N N . MET A 1 98 ? 8.224 -4.589 0.087 1.00 91.88 98 MET A N 1
ATOM 808 C CA . MET A 1 98 ? 6.993 -4.146 0.754 1.00 91.88 98 MET A CA 1
ATOM 809 C C . MET A 1 98 ? 6.512 -5.169 1.780 1.00 91.88 98 MET A C 1
ATOM 811 O O . MET A 1 98 ? 6.381 -4.845 2.959 1.00 91.88 98 MET A O 1
ATOM 815 N N . ARG A 1 99 ? 6.283 -6.410 1.335 1.00 94.31 99 ARG A N 1
ATOM 816 C CA . ARG A 1 99 ? 5.804 -7.502 2.189 1.00 94.31 99 ARG A CA 1
ATOM 817 C C . ARG A 1 99 ? 6.747 -7.736 3.369 1.00 94.31 99 ARG A C 1
ATOM 819 O O . ARG A 1 99 ? 6.300 -7.739 4.511 1.00 94.31 99 ARG A O 1
ATOM 826 N N . ASN A 1 100 ? 8.040 -7.892 3.091 1.00 93.12 100 ASN A N 1
ATOM 827 C CA . ASN A 1 100 ? 9.047 -8.196 4.099 1.00 93.12 100 ASN A CA 1
ATOM 828 C C . ASN A 1 100 ? 9.197 -7.060 5.117 1.00 93.12 100 ASN A C 1
ATOM 830 O O . ASN A 1 100 ? 9.360 -7.337 6.297 1.00 93.12 100 ASN A O 1
ATOM 834 N N . CYS A 1 101 ? 9.119 -5.794 4.696 1.00 91.75 101 CYS A N 1
ATOM 835 C CA . CYS A 1 101 ? 9.200 -4.659 5.616 1.00 91.75 101 CYS A CA 1
ATOM 836 C C . CYS A 1 101 ? 8.030 -4.660 6.616 1.00 91.75 101 CYS A C 1
ATOM 838 O O . CYS A 1 101 ? 8.246 -4.500 7.818 1.00 91.75 101 CYS A O 1
ATOM 840 N N . PHE A 1 102 ? 6.801 -4.910 6.150 1.00 94.56 102 PHE A N 1
ATOM 841 C CA . PHE A 1 102 ? 5.651 -5.039 7.050 1.00 94.56 102 PHE A CA 1
ATOM 842 C C . PHE A 1 102 ? 5.745 -6.269 7.954 1.00 94.56 102 PHE A C 1
ATOM 844 O O . PHE A 1 102 ? 5.440 -6.159 9.139 1.00 94.56 102 PHE A O 1
ATOM 851 N N . GLU A 1 103 ? 6.206 -7.411 7.440 1.00 95.19 103 GLU A N 1
ATOM 852 C CA . GLU A 1 103 ? 6.401 -8.602 8.272 1.00 95.19 103 GLU A CA 1
ATOM 853 C C . GLU A 1 103 ? 7.464 -8.350 9.349 1.00 95.19 103 GLU A C 1
ATOM 855 O O . GLU A 1 103 ? 7.253 -8.634 10.522 1.00 95.19 103 GLU A O 1
ATOM 860 N N . TYR A 1 104 ? 8.586 -7.741 8.977 1.00 93.31 104 TYR A N 1
ATOM 861 C CA . TYR A 1 104 ? 9.694 -7.491 9.890 1.00 93.31 104 TYR A CA 1
ATOM 862 C C . TYR A 1 104 ? 9.313 -6.538 11.034 1.00 93.31 104 TYR A C 1
ATOM 864 O O . TYR A 1 104 ? 9.645 -6.795 12.190 1.00 93.31 104 TYR A O 1
ATOM 872 N N . TYR A 1 105 ? 8.608 -5.439 10.739 1.00 93.31 105 TYR A N 1
ATOM 873 C CA . TYR A 1 105 ? 8.289 -4.416 11.745 1.00 93.31 105 TYR A CA 1
ATOM 874 C C . TYR A 1 105 ? 6.917 -4.572 12.414 1.00 93.31 105 TYR A C 1
ATOM 876 O O . TYR A 1 105 ? 6.676 -3.899 13.418 1.00 93.31 105 TYR A O 1
ATOM 884 N N . ALA A 1 106 ? 6.011 -5.385 11.862 1.00 95.62 106 ALA A N 1
ATOM 885 C CA . ALA A 1 106 ? 4.617 -5.444 12.309 1.00 95.62 106 ALA A CA 1
ATOM 886 C C . ALA A 1 106 ? 3.951 -6.828 12.139 1.00 95.62 106 ALA A C 1
ATOM 888 O O . ALA A 1 106 ? 2.725 -6.902 12.019 1.00 95.62 106 ALA A O 1
ATOM 889 N N . ALA A 1 107 ? 4.716 -7.930 12.150 1.00 95.44 107 ALA A N 1
ATOM 890 C CA . ALA A 1 107 ? 4.167 -9.295 12.074 1.00 95.44 107 ALA A CA 1
ATOM 891 C C . ALA A 1 107 ? 3.168 -9.646 13.192 1.00 95.44 107 ALA A C 1
ATOM 893 O O . ALA A 1 107 ? 2.321 -10.513 13.006 1.00 95.44 107 ALA A O 1
ATOM 894 N N . ASP A 1 108 ? 3.262 -9.001 14.353 1.00 96.50 108 ASP A N 1
ATOM 895 C CA . ASP A 1 108 ? 2.338 -9.180 15.479 1.00 96.50 108 ASP A CA 1
ATOM 896 C C . ASP A 1 108 ? 1.021 -8.405 15.310 1.00 96.50 108 ASP A C 1
ATOM 898 O O . ASP A 1 108 ? 0.045 -8.654 16.017 1.00 96.50 108 ASP A O 1
ATOM 902 N N . SER A 1 109 ? 0.990 -7.466 14.367 1.00 97.81 109 SER A N 1
ATOM 903 C CA . SER A 1 109 ? -0.114 -6.532 14.158 1.00 97.81 109 SER A CA 1
ATOM 904 C C . SER A 1 109 ? -0.900 -6.823 12.883 1.00 97.81 109 SER A C 1
ATOM 906 O O . SER A 1 109 ? -2.046 -6.396 12.774 1.00 97.81 109 SER A O 1
ATOM 908 N N . PHE A 1 110 ? -0.319 -7.550 11.931 1.00 98.12 110 PHE A N 1
ATOM 909 C CA . PHE A 1 110 ? -0.962 -7.910 10.672 1.00 98.12 110 PHE A CA 1
ATOM 910 C C . PHE A 1 110 ? -0.872 -9.410 10.401 1.00 98.12 110 PHE A C 1
ATOM 912 O O . PHE A 1 110 ? 0.059 -10.084 10.835 1.00 98.12 110 PHE A O 1
ATOM 919 N N . HIS A 1 111 ? -1.810 -9.918 9.609 1.00 97.38 111 HIS A N 1
ATOM 920 C CA . HIS A 1 111 ? -1.745 -11.247 9.009 1.00 97.38 111 HIS A CA 1
ATOM 921 C C . HIS A 1 111 ? -2.142 -11.185 7.531 1.00 97.38 111 HIS A C 1
ATOM 923 O O . HIS A 1 111 ? -2.797 -10.238 7.093 1.00 97.38 111 HIS A O 1
ATOM 929 N N . LEU A 1 112 ? -1.743 -12.195 6.752 1.00 97.00 112 LEU A N 1
ATOM 930 C CA . LEU A 1 112 ? -2.229 -12.355 5.382 1.00 97.00 112 LEU A CA 1
ATOM 931 C C . LEU A 1 112 ? -3.747 -12.514 5.380 1.00 97.00 112 LEU A C 1
ATOM 933 O O . LEU A 1 112 ? -4.292 -13.316 6.137 1.00 97.00 112 LEU A O 1
ATOM 937 N N . ALA A 1 113 ? -4.414 -11.786 4.494 1.00 95.56 113 ALA A N 1
ATOM 938 C CA . ALA A 1 113 ? -5.849 -11.905 4.333 1.00 95.56 113 ALA A CA 1
ATOM 939 C C . ALA A 1 113 ? -6.235 -13.317 3.829 1.00 95.56 113 ALA A C 1
ATOM 941 O O . ALA A 1 113 ? -5.450 -13.939 3.102 1.00 95.56 113 ALA A O 1
ATOM 942 N N . PRO A 1 114 ? -7.439 -13.832 4.152 1.00 92.25 114 PRO A N 1
ATOM 943 C CA . PRO A 1 114 ? -7.874 -15.186 3.778 1.00 92.25 114 PRO A CA 1
ATOM 944 C C . PRO A 1 114 ? -7.780 -15.519 2.281 1.00 92.25 114 PRO A C 1
ATOM 946 O O . PRO A 1 114 ? -7.647 -16.683 1.914 1.00 92.25 114 PRO A O 1
ATOM 949 N N . GLN A 1 115 ? -7.797 -14.506 1.415 1.00 91.44 115 GLN A N 1
ATOM 950 C CA . GLN A 1 115 ? -7.625 -14.618 -0.035 1.00 91.44 115 GLN A CA 1
ATOM 951 C C . GLN A 1 115 ? -6.287 -15.271 -0.430 1.00 91.44 115 GLN A C 1
ATOM 953 O O . GLN A 1 115 ? -6.175 -15.837 -1.512 1.00 91.44 115 GLN A O 1
ATOM 958 N N . HIS A 1 116 ? -5.283 -15.240 0.450 1.00 90.94 116 HIS A N 1
ATOM 959 C CA . HIS A 1 116 ? -3.996 -15.905 0.244 1.00 90.94 116 HIS A CA 1
ATOM 960 C C . HIS A 1 116 ? -4.012 -17.416 0.544 1.00 90.94 116 HIS A C 1
ATOM 962 O O . HIS A 1 116 ? -3.043 -18.105 0.240 1.00 90.94 116 HIS A O 1
ATOM 968 N N . ALA A 1 117 ? -5.079 -17.954 1.144 1.00 79.81 117 ALA A N 1
ATOM 969 C CA . ALA A 1 117 ? -5.149 -19.358 1.561 1.00 79.81 117 ALA A CA 1
ATOM 970 C C . ALA A 1 117 ? -5.711 -20.317 0.483 1.00 79.81 117 ALA A C 1
ATOM 972 O O . ALA A 1 117 ? -5.830 -21.513 0.745 1.00 79.81 117 ALA A O 1
ATOM 973 N N . GLY A 1 118 ? -6.086 -19.817 -0.702 1.00 68.00 118 GLY A N 1
ATOM 974 C CA . GLY A 1 118 ? -6.794 -20.580 -1.742 1.00 68.00 118 GLY A CA 1
ATOM 975 C C . GLY A 1 118 ? -6.025 -20.794 -3.055 1.00 68.00 118 GLY A C 1
ATOM 976 O O . GLY A 1 118 ? -4.864 -20.420 -3.196 1.00 68.00 118 GLY A O 1
ATOM 977 N N . HIS A 1 119 ? -6.722 -21.354 -4.053 1.00 59.66 119 HIS A N 1
ATOM 978 C CA . HIS A 1 119 ? -6.240 -21.548 -5.435 1.00 59.66 119 HIS A CA 1
ATOM 979 C C . HIS A 1 119 ? -5.917 -20.239 -6.187 1.00 59.66 119 HIS A C 1
ATOM 981 O O . HIS A 1 119 ? -5.375 -20.285 -7.291 1.00 59.66 119 HIS A O 1
ATOM 987 N N . ASP A 1 120 ? -6.240 -19.089 -5.594 1.00 62.44 120 ASP A N 1
ATOM 988 C CA . ASP A 1 120 ? -6.025 -17.757 -6.166 1.00 62.44 120 ASP A CA 1
ATOM 989 C C . ASP A 1 120 ? -4.622 -17.197 -5.881 1.00 62.44 120 ASP A C 1
ATOM 991 O O . ASP A 1 120 ? -4.237 -16.167 -6.446 1.00 62.44 120 ASP A O 1
ATOM 995 N N . ALA A 1 121 ? -3.848 -17.874 -5.024 1.00 67.25 121 ALA A N 1
ATOM 996 C CA . ALA A 1 121 ? -2.445 -17.565 -4.798 1.00 67.25 121 ALA A CA 1
ATOM 997 C C . ALA A 1 121 ? -1.602 -18.012 -6.002 1.00 67.25 121 ALA A C 1
ATOM 999 O O . ALA A 1 121 ? -1.530 -19.193 -6.349 1.00 67.25 121 ALA A O 1
ATOM 1000 N N . VAL A 1 122 ? -0.931 -17.053 -6.636 1.00 75.56 122 VAL A N 1
ATOM 1001 C CA . VAL A 1 122 ? -0.051 -17.275 -7.784 1.00 75.56 122 VAL A CA 1
ATOM 1002 C C . VAL A 1 122 ? 1.397 -17.193 -7.334 1.00 75.56 122 VAL A C 1
ATOM 1004 O O . VAL A 1 122 ? 1.805 -16.271 -6.626 1.00 75.56 122 VAL A O 1
ATOM 1007 N N . PHE A 1 123 ? 2.195 -18.142 -7.809 1.00 78.69 123 PHE A N 1
ATOM 1008 C CA . PHE A 1 123 ? 3.639 -18.160 -7.640 1.00 78.69 123 PHE A CA 1
ATOM 1009 C C . PHE A 1 123 ? 4.270 -17.999 -9.018 1.00 78.69 123 PHE A C 1
ATOM 1011 O O . PHE A 1 123 ? 4.110 -18.847 -9.893 1.00 78.69 123 PHE A O 1
ATOM 1018 N N . PHE A 1 124 ? 4.969 -16.888 -9.233 1.00 66.75 124 PHE A N 1
ATOM 1019 C CA . PHE A 1 124 ? 5.696 -16.664 -10.477 1.00 66.75 124 PHE A CA 1
ATOM 1020 C C . PHE A 1 124 ? 7.045 -17.382 -10.376 1.00 66.75 124 PHE A C 1
ATOM 1022 O O . PHE A 1 124 ? 7.862 -17.037 -9.521 1.00 66.75 124 PHE A O 1
ATOM 1029 N N . SER A 1 125 ? 7.281 -18.395 -11.216 1.00 50.69 125 SER A N 1
ATOM 1030 C CA . SER A 1 125 ? 8.585 -19.055 -11.291 1.00 50.69 125 SER A CA 1
ATOM 1031 C C . SER A 1 125 ? 9.613 -18.083 -11.869 1.00 50.69 125 SER A C 1
ATOM 1033 O O . SER A 1 125 ? 9.475 -17.637 -13.009 1.00 50.69 125 SER A O 1
ATOM 1035 N N . HIS A 1 126 ? 10.670 -17.776 -11.115 1.00 45.12 126 HIS A N 1
ATOM 1036 C CA . HIS A 1 126 ? 11.856 -17.121 -11.672 1.00 45.12 126 HIS A CA 1
ATOM 1037 C C . HIS A 1 126 ? 12.638 -18.144 -12.491 1.00 45.12 126 HIS A C 1
ATOM 1039 O O . HIS A 1 126 ? 13.632 -18.693 -12.025 1.00 45.12 126 HIS A O 1
ATOM 1045 N N . THR A 1 127 ? 12.191 -18.441 -13.709 1.00 33.62 127 THR A N 1
ATOM 1046 C CA . THR A 1 127 ? 13.019 -19.206 -14.643 1.00 33.62 127 THR A CA 1
ATOM 1047 C C . THR A 1 127 ? 14.027 -18.251 -15.271 1.00 33.62 127 THR A C 1
ATOM 1049 O O . THR A 1 127 ? 13.872 -17.799 -16.399 1.00 33.62 127 THR A O 1
ATOM 1052 N N . THR A 1 128 ? 15.075 -17.909 -14.528 1.00 42.94 128 THR A N 1
ATOM 1053 C CA . THR A 1 128 ? 16.346 -17.527 -15.145 1.00 42.94 128 THR A CA 1
ATOM 1054 C C . THR A 1 128 ? 17.221 -18.768 -15.193 1.00 42.94 128 THR A C 1
ATOM 1056 O O . THR A 1 128 ? 18.049 -18.971 -14.309 1.00 42.94 128 THR A O 1
ATOM 1059 N N . ASP A 1 129 ? 17.033 -19.597 -16.220 1.00 32.47 129 ASP A N 1
ATOM 1060 C CA . ASP A 1 129 ? 18.070 -20.532 -16.651 1.00 32.47 129 ASP A CA 1
ATOM 1061 C C . ASP A 1 129 ? 18.395 -20.297 -18.137 1.00 32.47 129 ASP A C 1
ATOM 1063 O O . ASP A 1 129 ? 17.610 -20.672 -19.010 1.00 32.47 129 ASP A O 1
ATOM 1067 N N . PRO A 1 130 ? 19.543 -19.672 -18.458 1.00 42.94 130 PRO A N 1
ATOM 1068 C CA . PRO A 1 130 ? 20.026 -19.534 -19.829 1.00 42.94 130 PRO A CA 1
ATOM 1069 C C . PRO A 1 130 ? 20.503 -20.856 -20.465 1.00 42.94 130 PRO A C 1
ATOM 1071 O O . PRO A 1 130 ? 20.985 -20.828 -21.595 1.00 42.94 130 PRO A O 1
ATOM 1074 N N . ARG A 1 131 ? 20.446 -22.002 -19.763 1.00 38.44 131 ARG A N 1
ATOM 1075 C CA . ARG A 1 131 ? 20.937 -23.307 -20.253 1.00 38.44 131 ARG A CA 1
ATOM 1076 C C . ARG A 1 131 ? 19.855 -24.317 -20.625 1.00 38.44 131 ARG A C 1
ATOM 1078 O O . ARG A 1 131 ? 20.202 -25.440 -20.997 1.00 38.44 131 ARG A O 1
ATOM 1085 N N . ALA A 1 132 ? 18.578 -23.944 -20.612 1.00 38.31 132 ALA A N 1
ATOM 1086 C CA . ALA A 1 132 ? 17.545 -24.781 -21.213 1.00 38.31 132 ALA A CA 1
ATOM 1087 C C . ALA A 1 132 ? 17.702 -24.763 -22.745 1.00 38.31 132 ALA A C 1
ATOM 1089 O O . ALA A 1 132 ? 17.218 -23.872 -23.441 1.00 38.31 132 ALA A O 1
ATOM 1090 N N . THR A 1 133 ? 18.448 -25.734 -23.265 1.00 34.47 133 THR A N 1
ATOM 1091 C CA . THR A 1 133 ? 18.535 -26.020 -24.698 1.00 34.47 133 THR A CA 1
ATOM 1092 C C . THR A 1 133 ? 17.143 -26.384 -25.227 1.00 34.47 133 THR A C 1
ATOM 1094 O O . THR A 1 133 ? 16.454 -27.197 -24.606 1.00 34.47 133 THR A O 1
ATOM 1097 N N . PRO A 1 134 ? 16.691 -25.822 -26.362 1.00 37.88 134 PRO A N 1
ATOM 1098 C CA . PRO A 1 134 ? 15.476 -26.294 -27.002 1.00 37.88 134 PRO A CA 1
ATOM 1099 C C . PRO A 1 134 ? 15.771 -27.654 -27.637 1.00 37.88 134 PRO A C 1
ATOM 1101 O O . PRO A 1 134 ? 16.623 -27.761 -28.518 1.00 37.88 134 PRO A O 1
ATOM 1104 N N . SER A 1 135 ? 15.072 -28.692 -27.184 1.00 36.41 135 SER A N 1
ATOM 1105 C CA . SER A 1 135 ? 15.012 -29.969 -27.893 1.00 36.41 135 SER A CA 1
ATOM 1106 C C . SER A 1 135 ? 14.371 -29.740 -29.262 1.00 36.41 135 SER A C 1
ATOM 1108 O O . SER A 1 135 ? 13.222 -29.307 -29.351 1.00 36.41 135 SER A O 1
ATOM 1110 N N . GLU A 1 136 ? 15.123 -30.037 -30.318 1.00 36.00 136 GLU A N 1
ATOM 1111 C CA . GLU A 1 136 ? 14.670 -30.031 -31.706 1.00 36.00 136 GLU A CA 1
ATOM 1112 C C . GLU A 1 136 ? 13.536 -31.042 -31.934 1.00 36.00 136 GLU A C 1
ATOM 1114 O O . GLU A 1 136 ? 13.672 -32.226 -31.628 1.00 36.00 136 GLU A O 1
ATOM 1119 N N . ALA A 1 137 ? 12.444 -30.580 -32.546 1.00 34.69 137 ALA A N 1
ATOM 1120 C CA . ALA A 1 137 ? 11.548 -31.404 -33.354 1.00 34.69 137 ALA A CA 1
ATOM 1121 C C . ALA A 1 137 ? 10.863 -30.533 -34.428 1.00 34.69 137 ALA A C 1
ATOM 1123 O O . ALA A 1 137 ? 9.820 -29.931 -34.204 1.00 34.69 137 ALA A O 1
ATOM 1124 N N . GLY A 1 138 ? 11.549 -30.447 -35.572 1.00 29.27 138 GLY A N 1
ATOM 1125 C CA . GLY A 1 138 ? 11.099 -30.263 -36.961 1.00 29.27 138 GLY A CA 1
ATOM 1126 C C . GLY A 1 138 ? 9.714 -29.704 -37.336 1.00 29.27 138 GLY A C 1
ATOM 1127 O O . GLY A 1 138 ? 8.686 -30.308 -37.051 1.00 29.27 138 GLY A O 1
ATOM 1128 N N . GLY A 1 139 ? 9.741 -28.707 -38.234 1.00 28.55 139 GLY A N 1
ATOM 1129 C CA . GLY A 1 139 ? 8.821 -28.616 -39.387 1.00 28.55 139 GLY A CA 1
ATOM 1130 C C . GLY A 1 139 ? 8.182 -27.237 -39.637 1.00 28.55 139 GLY A C 1
ATOM 1131 O O . GLY A 1 139 ? 7.918 -26.534 -38.673 1.00 28.55 139 GLY A O 1
ATOM 1132 N N . PRO A 1 140 ? 7.971 -26.795 -40.899 1.00 38.97 140 PRO A N 1
ATOM 1133 C CA . PRO A 1 140 ? 8.386 -25.451 -41.314 1.00 38.97 140 PRO A CA 1
ATOM 1134 C C . PRO A 1 140 ? 7.274 -24.430 -41.641 1.00 38.97 140 PRO A C 1
ATOM 1136 O O . PRO A 1 140 ? 6.169 -24.780 -42.031 1.00 38.97 140 PRO A O 1
ATOM 1139 N N . ALA A 1 141 ? 7.697 -23.159 -41.560 1.00 28.02 141 ALA A N 1
ATOM 1140 C CA . ALA A 1 141 ? 7.389 -21.983 -42.391 1.00 28.02 141 ALA A CA 1
ATOM 1141 C C . ALA A 1 141 ? 5.929 -21.578 -42.707 1.00 28.02 141 ALA A C 1
ATOM 1143 O O . ALA A 1 141 ? 5.240 -22.221 -43.489 1.00 28.02 141 ALA A O 1
ATOM 1144 N N . SER A 1 142 ? 5.565 -20.357 -42.286 1.00 31.62 142 SER A N 1
ATOM 1145 C CA . SER A 1 142 ? 4.870 -19.384 -43.147 1.00 31.62 142 SER A CA 1
ATOM 1146 C C . SER A 1 142 ? 5.049 -17.956 -42.616 1.00 31.62 142 SER A C 1
ATOM 1148 O O . SER A 1 142 ? 4.803 -17.668 -41.450 1.00 31.62 142 SER A O 1
ATOM 1150 N N . SER A 1 143 ? 5.500 -17.087 -43.513 1.00 29.33 143 SER A N 1
ATOM 1151 C CA . SER A 1 143 ? 5.798 -15.660 -43.395 1.00 29.33 143 SER A CA 1
ATOM 1152 C C . SER A 1 143 ? 4.557 -14.763 -43.346 1.00 29.33 143 SER A C 1
ATOM 1154 O O . SER A 1 143 ? 3.624 -15.017 -44.104 1.00 29.33 143 SER A O 1
ATOM 1156 N N . SER A 1 144 ? 4.621 -13.653 -42.601 1.00 31.44 144 SER A N 1
ATOM 1157 C CA . SER A 1 144 ? 4.178 -12.325 -43.076 1.00 31.44 144 SER A CA 1
ATOM 1158 C C . SER A 1 144 ? 4.536 -11.220 -42.066 1.00 31.44 144 SER A C 1
ATOM 1160 O O . SER A 1 144 ? 3.901 -11.088 -41.023 1.00 31.44 144 SER A O 1
ATOM 1162 N N . ASP A 1 145 ? 5.594 -10.483 -42.399 1.00 29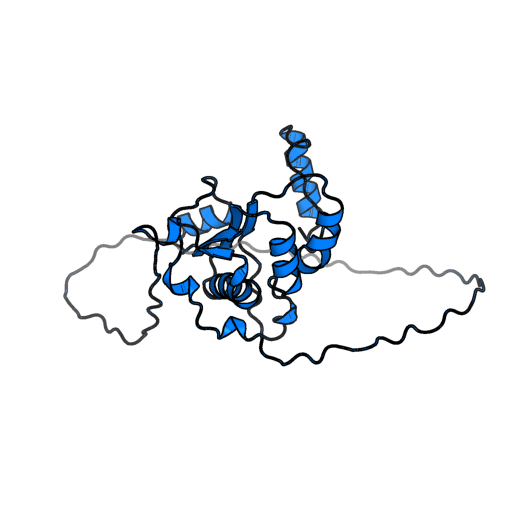.86 145 ASP A N 1
ATOM 1163 C CA . ASP A 1 145 ? 5.738 -9.021 -42.375 1.00 29.86 145 ASP A CA 1
ATOM 1164 C C . ASP A 1 145 ? 5.250 -8.198 -41.167 1.00 29.86 145 ASP A C 1
ATOM 1166 O O . ASP A 1 145 ? 4.068 -7.912 -40.990 1.00 29.86 145 ASP A O 1
ATOM 1170 N N . VAL A 1 146 ? 6.229 -7.655 -40.435 1.00 31.86 146 VAL A N 1
ATOM 1171 C CA . VAL A 1 146 ? 6.093 -6.459 -39.589 1.00 31.86 146 VAL A CA 1
ATOM 1172 C C . VAL A 1 146 ? 7.038 -5.391 -40.154 1.00 31.86 146 VAL A C 1
ATOM 1174 O O . VAL A 1 146 ? 8.235 -5.673 -40.256 1.00 31.86 146 VAL A O 1
ATOM 1177 N N . PRO A 1 147 ? 6.585 -4.173 -40.509 1.00 32.25 147 PRO A N 1
ATOM 1178 C CA . PRO A 1 147 ? 7.508 -3.119 -40.895 1.00 32.25 147 PRO A CA 1
ATOM 1179 C C . PRO A 1 147 ? 8.041 -2.363 -39.669 1.00 32.25 147 PRO A C 1
ATOM 1181 O O . PRO A 1 147 ? 7.306 -1.991 -38.753 1.00 32.25 147 PRO A O 1
ATOM 1184 N N . LEU A 1 148 ? 9.356 -2.139 -39.693 1.00 28.41 148 LEU A N 1
ATOM 1185 C CA . LEU A 1 148 ? 10.139 -1.286 -38.802 1.00 28.41 148 LEU A CA 1
ATOM 1186 C C . LEU A 1 148 ? 9.966 0.207 -39.146 1.00 28.41 148 LEU A C 1
ATOM 1188 O O . LEU A 1 148 ? 10.027 0.581 -40.310 1.00 28.41 148 LEU A O 1
ATOM 1192 N N . LEU A 1 149 ? 9.874 1.009 -38.077 1.00 30.09 149 LEU A N 1
ATOM 1193 C CA . LEU A 1 149 ? 10.416 2.363 -37.853 1.00 30.09 149 LEU A CA 1
ATOM 1194 C C . LEU A 1 149 ? 10.144 3.494 -38.860 1.00 30.09 149 LEU A C 1
ATOM 1196 O O . LEU A 1 149 ? 10.651 3.484 -39.972 1.00 30.09 149 LEU A O 1
ATOM 1200 N N . VAL A 1 150 ? 9.602 4.600 -38.332 1.00 27.36 150 VAL A N 1
ATOM 1201 C CA . VAL A 1 150 ? 10.128 5.952 -38.591 1.00 27.36 150 VAL A CA 1
ATOM 1202 C C . VAL A 1 150 ? 10.098 6.749 -37.279 1.00 27.36 150 VAL A C 1
ATOM 1204 O O . VAL A 1 150 ? 9.040 6.973 -36.693 1.00 27.36 150 VAL A O 1
ATOM 1207 N N . SER A 1 151 ? 11.290 7.131 -36.817 1.00 30.81 151 SER A N 1
ATOM 1208 C CA . SER A 1 151 ? 11.526 8.239 -35.887 1.00 30.81 151 SER A CA 1
ATOM 1209 C C . SER A 1 151 ? 11.329 9.553 -36.634 1.00 30.81 151 SER A C 1
ATOM 1211 O O . SER A 1 151 ? 11.790 9.671 -37.767 1.00 30.81 151 SER A O 1
ATOM 1213 N N . THR A 1 152 ? 10.735 10.556 -35.992 1.00 29.62 152 THR A N 1
ATOM 1214 C CA . THR A 1 152 ? 10.848 11.947 -36.446 1.00 29.62 152 THR A CA 1
ATOM 1215 C C . THR A 1 152 ? 11.332 12.834 -35.316 1.00 29.62 152 THR A C 1
ATOM 1217 O O . THR A 1 152 ? 10.880 12.727 -34.175 1.00 29.62 152 THR A O 1
ATOM 1220 N N . ASP A 1 153 ? 12.285 13.666 -35.706 1.00 27.25 153 ASP A N 1
ATOM 1221 C CA . ASP A 1 153 ? 13.208 14.453 -34.918 1.00 27.25 153 ASP A CA 1
ATOM 1222 C C . ASP A 1 153 ? 12.610 15.611 -34.113 1.00 27.25 153 ASP A C 1
ATOM 1224 O O . ASP A 1 153 ? 11.549 16.169 -34.392 1.00 27.25 153 ASP A O 1
ATOM 1228 N N . VAL A 1 154 ? 13.418 15.977 -33.122 1.00 32.69 154 VAL A N 1
ATOM 1229 C CA . VAL A 1 154 ? 13.468 17.236 -32.380 1.00 32.69 154 VAL A CA 1
ATOM 1230 C C . VAL A 1 154 ? 13.900 18.381 -33.309 1.00 32.69 154 VAL A C 1
ATOM 1232 O O . VAL A 1 154 ? 14.844 18.190 -34.074 1.00 32.69 154 VAL A O 1
ATOM 1235 N N . PRO A 1 155 ? 13.358 19.603 -33.165 1.00 30.41 155 PRO A N 1
ATOM 1236 C CA . PRO A 1 155 ? 14.076 20.807 -33.544 1.00 30.41 155 PRO A CA 1
ATOM 1237 C C . PRO A 1 155 ? 14.621 21.534 -32.310 1.00 30.41 155 PRO A C 1
ATOM 1239 O O . PRO A 1 155 ? 13.893 21.908 -31.391 1.00 30.41 155 PRO A O 1
ATOM 1242 N N . SER A 1 156 ? 15.934 21.724 -32.342 1.00 29.30 156 SER A N 1
ATOM 1243 C CA . SER A 1 156 ? 16.714 22.722 -31.620 1.00 29.30 156 SER A CA 1
ATOM 1244 C C . SER A 1 156 ? 16.418 24.136 -32.131 1.00 29.30 156 SER A C 1
ATOM 1246 O O . SER A 1 156 ? 16.313 24.338 -33.341 1.00 29.30 156 SER A O 1
ATOM 1248 N N . SER A 1 157 ? 16.413 25.118 -31.234 1.00 35.25 157 SER A N 1
ATOM 1249 C CA . SER A 1 157 ? 16.750 26.505 -31.566 1.00 35.25 157 SER A CA 1
ATOM 1250 C C . SER A 1 157 ? 17.443 27.143 -30.367 1.00 35.25 157 SER A C 1
ATOM 1252 O O . SER A 1 157 ? 16.819 27.347 -29.323 1.00 35.25 157 SER A O 1
ATOM 1254 N N . ASP A 1 158 ? 18.737 27.393 -30.539 1.00 31.88 158 ASP A N 1
ATOM 1255 C CA . ASP A 1 158 ? 19.522 28.346 -29.767 1.00 31.88 158 ASP A CA 1
ATOM 1256 C C . ASP A 1 158 ? 19.007 29.767 -30.033 1.00 31.88 158 ASP A C 1
ATOM 1258 O O . ASP A 1 158 ? 18.620 30.068 -31.159 1.00 31.88 158 ASP A O 1
ATOM 1262 N N . ASP A 1 159 ? 19.040 30.629 -29.019 1.00 33.56 159 ASP A N 1
ATOM 1263 C CA . ASP A 1 159 ? 19.444 32.025 -29.196 1.00 33.56 159 ASP A CA 1
ATOM 1264 C C . ASP A 1 159 ? 19.892 32.612 -27.852 1.00 33.56 159 ASP A C 1
ATOM 1266 O O . ASP A 1 159 ? 19.323 32.344 -26.788 1.00 33.56 159 ASP A O 1
ATOM 1270 N N . GLU A 1 160 ? 20.984 33.360 -27.941 1.00 32.44 160 GLU A N 1
ATOM 1271 C CA . GLU A 1 160 ? 21.772 33.918 -26.856 1.00 32.44 160 GLU A CA 1
ATOM 1272 C C . GLU A 1 160 ? 21.274 35.285 -26.345 1.00 32.44 160 GLU A C 1
ATOM 1274 O O . GLU A 1 160 ? 20.549 36.022 -27.008 1.00 32.44 160 GLU A O 1
ATOM 1279 N N . ASP A 1 161 ? 21.847 35.632 -25.191 1.00 28.19 161 ASP A N 1
ATOM 1280 C CA . ASP A 1 161 ? 22.409 36.943 -24.842 1.00 28.19 161 ASP A CA 1
ATOM 1281 C C . ASP A 1 161 ? 21.655 37.865 -23.862 1.00 28.19 161 ASP A C 1
ATOM 1283 O O . ASP A 1 161 ? 20.445 37.847 -23.648 1.00 28.19 161 ASP A O 1
ATOM 1287 N N . ALA A 1 162 ? 22.512 38.605 -23.167 1.00 29.81 162 ALA A N 1
ATOM 1288 C CA . ALA A 1 162 ? 22.472 39.127 -21.826 1.00 29.81 162 ALA A CA 1
ATOM 1289 C C . ALA A 1 162 ? 21.738 40.460 -21.652 1.00 29.81 162 ALA A C 1
ATOM 1291 O O . ALA A 1 162 ? 21.548 41.245 -22.575 1.00 29.81 162 ALA A O 1
ATOM 1292 N N . SER A 1 163 ? 21.468 40.811 -20.392 1.00 30.73 163 SER A N 1
ATOM 1293 C CA . SER A 1 163 ? 21.957 42.086 -19.841 1.00 30.73 163 SER A CA 1
ATOM 1294 C C . SER A 1 163 ? 21.729 42.189 -18.334 1.00 30.73 163 SER A C 1
ATOM 1296 O O . SER A 1 163 ? 20.713 41.776 -17.779 1.00 30.73 163 SER A O 1
ATOM 1298 N N . ALA A 1 164 ? 22.746 42.740 -17.682 1.00 28.31 164 ALA A N 1
ATOM 1299 C CA . ALA A 1 164 ? 22.815 43.060 -16.271 1.00 28.31 164 ALA A CA 1
ATOM 1300 C C . ALA A 1 164 ? 21.972 44.295 -15.919 1.00 28.31 164 ALA A C 1
ATOM 1302 O O . ALA A 1 164 ? 21.945 45.260 -16.679 1.00 28.31 164 ALA A O 1
ATOM 1303 N N . VAL A 1 165 ? 21.406 44.316 -14.709 1.00 31.19 165 VAL A N 1
ATOM 1304 C CA . VAL A 1 165 ? 21.074 45.559 -13.998 1.00 31.19 165 VAL A CA 1
ATOM 1305 C C . VAL A 1 165 ? 21.526 45.435 -12.545 1.00 31.19 165 VAL A C 1
ATOM 1307 O O . VAL A 1 165 ? 21.165 44.508 -11.824 1.00 31.19 165 VAL A O 1
ATOM 1310 N N . THR A 1 166 ? 22.369 46.386 -12.164 1.00 29.42 166 THR A N 1
ATOM 1311 C CA . THR A 1 166 ? 22.920 46.660 -10.837 1.00 29.42 166 THR A CA 1
ATOM 1312 C C . THR A 1 166 ? 21.956 47.462 -9.962 1.00 29.42 166 THR A C 1
ATOM 1314 O O . THR A 1 166 ? 21.226 48.305 -10.476 1.00 29.42 166 THR A O 1
ATOM 1317 N N . GLY A 1 167 ? 22.074 47.297 -8.642 1.00 28.70 167 GLY A N 1
ATOM 1318 C CA . GLY A 1 167 ? 21.528 48.194 -7.611 1.00 28.70 167 GLY A CA 1
ATOM 1319 C C . GLY A 1 167 ? 20.909 47.401 -6.459 1.00 28.70 167 GLY A C 1
ATOM 1320 O O . GLY A 1 167 ? 20.226 46.419 -6.700 1.00 28.70 167 GLY A O 1
ATOM 1321 N N . GLU A 1 168 ? 21.072 47.704 -5.179 1.00 29.41 168 GLU A N 1
ATOM 1322 C CA . GLU A 1 168 ? 21.921 48.624 -4.427 1.00 29.41 168 GLU A CA 1
ATOM 1323 C C . GLU A 1 168 ? 21.805 48.164 -2.957 1.00 29.41 168 GLU A C 1
ATOM 1325 O O . GLU A 1 168 ? 20.835 47.508 -2.569 1.00 29.41 168 GLU A O 1
ATOM 1330 N N . HIS A 1 169 ? 22.810 48.467 -2.139 1.00 28.44 169 HIS A N 1
ATOM 1331 C CA . HIS A 1 169 ? 22.866 48.108 -0.722 1.00 28.44 169 HIS A CA 1
ATOM 1332 C C . HIS A 1 169 ? 21.810 48.846 0.118 1.00 28.44 169 HIS A C 1
ATOM 1334 O O . HIS A 1 169 ? 21.708 50.067 0.049 1.00 28.44 169 HIS A O 1
ATOM 1340 N N . ALA A 1 170 ? 21.165 48.133 1.046 1.00 30.78 170 ALA A N 1
ATOM 1341 C CA . ALA A 1 170 ? 20.670 48.725 2.287 1.00 30.78 170 ALA A CA 1
ATOM 1342 C C . ALA A 1 170 ? 20.825 47.740 3.456 1.00 30.78 170 ALA A C 1
ATOM 1344 O O . ALA A 1 170 ? 20.284 46.638 3.470 1.00 30.78 170 ALA A O 1
ATOM 1345 N N . SER A 1 171 ? 21.626 48.173 4.422 1.00 28.70 171 SER A N 1
ATOM 1346 C CA . SER A 1 171 ? 21.913 47.570 5.719 1.00 28.70 171 SER A CA 1
ATOM 1347 C C . SER A 1 171 ? 20.694 47.545 6.646 1.00 28.70 171 SER A C 1
ATOM 1349 O O . SER A 1 171 ? 20.014 48.559 6.788 1.00 28.70 171 SER A O 1
ATOM 1351 N N . GLY A 1 172 ? 20.501 46.444 7.374 1.00 28.17 172 GLY A N 1
ATOM 1352 C CA . GLY A 1 172 ? 19.555 46.354 8.487 1.00 28.17 172 GLY A CA 1
ATOM 1353 C C . GLY A 1 172 ? 19.982 45.271 9.475 1.00 28.17 172 GLY A C 1
ATOM 1354 O O . GLY A 1 172 ? 20.064 44.102 9.121 1.00 28.17 172 GLY A O 1
ATOM 1355 N N . ALA A 1 173 ? 20.316 45.696 10.691 1.00 27.48 173 ALA A N 1
ATOM 13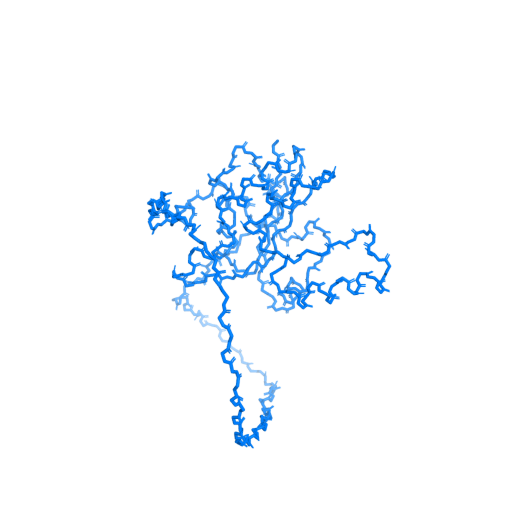56 C CA . ALA A 1 173 ? 20.819 44.897 11.802 1.00 27.48 173 ALA A CA 1
ATOM 1357 C C . ALA A 1 173 ? 19.797 43.888 12.358 1.00 27.48 173 ALA A C 1
ATOM 1359 O O . ALA A 1 173 ? 18.596 44.148 12.323 1.00 27.48 173 ALA A O 1
ATOM 1360 N N . GLY A 1 174 ? 20.271 42.810 12.997 1.00 27.80 174 GLY A N 1
ATOM 1361 C CA . GLY A 1 174 ? 19.420 42.041 13.908 1.00 27.80 174 GLY A CA 1
ATOM 1362 C C . GLY A 1 174 ? 19.915 40.655 14.319 1.00 27.80 174 GLY A C 1
ATOM 1363 O O . GLY A 1 174 ? 19.643 39.690 13.625 1.00 27.80 174 GLY A O 1
ATOM 1364 N N . HIS A 1 175 ? 20.521 40.607 15.507 1.00 31.45 175 HIS A N 1
ATOM 1365 C CA . HIS A 1 175 ? 20.372 39.593 16.562 1.00 31.45 175 HIS A CA 1
ATOM 1366 C C . HIS A 1 175 ? 20.798 38.125 16.361 1.00 31.45 175 HIS A C 1
ATOM 1368 O O . HIS A 1 175 ? 20.327 37.389 15.501 1.00 31.45 175 HIS A O 1
ATOM 1374 N N . ASP A 1 176 ? 21.626 37.716 17.324 1.00 30.00 176 ASP A N 1
ATOM 1375 C CA . ASP A 1 176 ? 22.030 36.366 17.695 1.00 30.00 176 ASP A CA 1
ATOM 1376 C C . ASP A 1 176 ? 20.872 35.360 17.808 1.00 30.00 176 ASP A C 1
ATOM 1378 O O . ASP A 1 176 ? 19.861 35.613 18.466 1.00 30.00 176 ASP A O 1
ATOM 1382 N N . ALA A 1 177 ? 21.096 34.152 17.287 1.00 34.00 177 ALA A N 1
ATOM 1383 C CA . ALA A 1 177 ? 20.456 32.931 17.767 1.00 34.00 177 ALA A CA 1
ATOM 1384 C C . ALA A 1 177 ? 21.484 31.782 17.736 1.00 34.00 177 ALA A C 1
ATOM 1386 O O . ALA A 1 177 ? 22.207 31.639 16.746 1.00 34.00 177 ALA A O 1
ATOM 1387 N N . PRO A 1 178 ? 21.606 30.978 18.809 1.00 37.47 178 PRO A N 1
ATOM 1388 C CA . PRO A 1 178 ? 22.690 30.019 18.948 1.00 37.47 178 PRO A CA 1
ATOM 1389 C C . PRO A 1 178 ? 22.467 28.784 18.073 1.00 37.47 178 PRO A C 1
ATOM 1391 O O . PRO A 1 178 ? 21.346 28.302 17.903 1.00 37.47 178 PRO A O 1
ATOM 1394 N N . GLY A 1 179 ? 23.579 28.265 17.547 1.00 29.69 179 GLY A N 1
ATOM 1395 C CA . GLY A 1 179 ? 23.640 27.058 16.736 1.00 29.69 179 GLY A CA 1
ATOM 1396 C C . GLY A 1 179 ? 23.005 25.867 17.442 1.00 29.69 179 GLY A C 1
ATOM 1397 O O . GLY A 1 179 ? 23.447 25.440 18.510 1.00 29.69 179 GLY A O 1
ATOM 1398 N N . ASN A 1 180 ? 21.968 25.319 16.817 1.00 35.47 180 ASN A N 1
ATOM 1399 C CA . ASN A 1 180 ? 21.383 24.061 17.233 1.00 35.47 180 ASN A CA 1
ATOM 1400 C C . ASN A 1 180 ? 22.308 22.951 16.727 1.00 35.47 180 ASN A C 1
ATOM 1402 O O . ASN A 1 180 ? 22.325 22.628 15.541 1.00 35.47 180 ASN A O 1
ATOM 1406 N N . ALA A 1 181 ? 23.145 22.441 17.628 1.00 34.06 181 ALA A N 1
ATOM 1407 C CA . ALA A 1 181 ? 23.989 21.288 17.386 1.00 34.06 181 ALA A CA 1
ATOM 1408 C C . ALA A 1 181 ? 23.105 20.102 16.978 1.00 34.06 181 ALA A C 1
ATOM 1410 O O . ALA A 1 181 ? 22.341 19.578 17.793 1.00 34.06 181 ALA A O 1
ATOM 1411 N N . GLU A 1 182 ? 23.213 19.693 15.714 1.00 32.31 182 GLU A N 1
ATOM 1412 C CA . GLU A 1 182 ? 22.707 18.416 15.231 1.00 32.31 182 GLU A CA 1
ATOM 1413 C C . GLU A 1 182 ? 23.317 17.309 16.094 1.00 32.31 182 GLU A C 1
ATOM 1415 O O . GLU A 1 182 ? 24.494 16.964 15.987 1.00 32.31 182 GLU A O 1
ATOM 1420 N N . ARG A 1 183 ? 22.509 16.769 17.008 1.00 33.91 183 ARG A N 1
ATOM 1421 C CA . ARG A 1 183 ? 22.810 15.501 17.660 1.00 33.91 183 ARG A CA 1
ATOM 1422 C C . ARG A 1 183 ? 22.528 14.412 16.640 1.00 33.91 183 ARG A C 1
ATOM 1424 O O . ARG A 1 183 ? 21.405 13.929 16.528 1.00 33.91 183 ARG A O 1
ATOM 1431 N N . ASP A 1 184 ? 23.572 14.074 15.897 1.00 35.00 184 ASP A N 1
ATOM 1432 C CA . ASP A 1 184 ? 23.678 12.852 15.115 1.00 35.00 184 ASP A CA 1
ATOM 1433 C C . ASP A 1 184 ? 23.570 11.656 16.075 1.00 35.00 184 ASP A C 1
ATOM 1435 O O . ASP A 1 184 ? 24.522 11.252 16.744 1.00 35.00 184 ASP A O 1
ATOM 1439 N N . ALA A 1 185 ? 22.344 11.166 16.240 1.00 38.31 185 ALA A N 1
ATOM 1440 C CA . ALA A 1 185 ? 22.010 10.003 17.043 1.00 38.31 185 ALA A CA 1
ATOM 1441 C C . ALA A 1 185 ? 21.271 9.009 16.147 1.00 38.31 185 ALA A C 1
ATOM 1443 O O . ALA A 1 185 ? 20.043 8.973 16.095 1.00 38.31 185 ALA A O 1
ATOM 1444 N N . GLY A 1 186 ? 22.040 8.202 15.419 1.00 32.84 186 GLY A N 1
ATOM 1445 C CA . GLY A 1 186 ? 21.490 7.111 14.627 1.00 32.84 186 GLY A CA 1
ATOM 1446 C C . GLY A 1 186 ? 22.541 6.412 13.782 1.00 32.84 186 GLY A C 1
ATOM 1447 O O . GLY A 1 186 ? 22.534 6.545 12.563 1.00 32.84 186 GLY A O 1
ATOM 1448 N N . GLY A 1 187 ? 23.429 5.650 14.428 1.00 32.72 187 GLY A N 1
ATOM 1449 C CA . GLY A 1 187 ? 24.337 4.723 13.753 1.00 32.72 187 GLY A CA 1
ATOM 1450 C C . GLY A 1 187 ? 23.557 3.747 12.868 1.00 32.72 187 GLY A C 1
ATOM 1451 O O . GLY A 1 187 ? 22.960 2.791 13.355 1.00 32.72 187 GLY A O 1
ATOM 1452 N N . GLY A 1 188 ? 23.536 4.022 11.564 1.00 33.28 188 GLY A N 1
ATOM 1453 C CA . GLY A 1 188 ? 22.898 3.186 10.557 1.00 33.28 188 GLY A CA 1
ATOM 1454 C C . GLY A 1 188 ? 23.788 2.002 10.207 1.00 33.28 188 GLY A C 1
ATOM 1455 O O . GLY A 1 188 ? 24.740 2.151 9.444 1.00 33.28 188 GLY A O 1
ATOM 1456 N N . GLY A 1 189 ? 23.469 0.830 10.758 1.00 38.56 189 GLY A N 1
ATOM 1457 C CA . GLY A 1 189 ? 23.949 -0.444 10.231 1.00 38.56 189 GLY A CA 1
ATOM 1458 C C . GLY A 1 189 ? 23.487 -0.593 8.782 1.00 38.56 189 GLY A C 1
ATOM 1459 O O . GLY A 1 189 ? 22.302 -0.497 8.480 1.00 38.56 189 GLY A O 1
ATOM 1460 N N . ASP A 1 190 ? 24.446 -0.749 7.879 1.00 48.25 190 ASP A N 1
ATOM 1461 C CA . ASP A 1 190 ? 24.296 -0.517 6.445 1.00 48.25 190 ASP A CA 1
ATOM 1462 C C . ASP A 1 190 ? 23.734 -1.739 5.686 1.00 48.25 190 ASP A C 1
ATOM 1464 O O . ASP A 1 190 ? 24.218 -2.095 4.616 1.00 48.25 190 ASP A O 1
ATOM 1468 N N . ASP A 1 191 ? 22.699 -2.393 6.209 1.00 52.69 191 ASP A N 1
ATOM 1469 C CA . ASP A 1 191 ? 21.910 -3.418 5.516 1.00 52.69 191 ASP A CA 1
ATOM 1470 C C . ASP A 1 191 ? 20.538 -3.515 6.202 1.00 52.69 191 ASP A C 1
ATOM 1472 O O . ASP A 1 191 ? 20.431 -4.012 7.319 1.00 52.69 191 ASP A O 1
ATOM 1476 N N . ASP A 1 192 ? 19.483 -3.009 5.555 1.00 61.25 192 ASP A N 1
ATOM 1477 C CA . ASP A 1 192 ? 18.120 -3.209 6.050 1.00 61.25 192 ASP A CA 1
ATOM 1478 C C . ASP A 1 192 ? 17.790 -4.713 5.971 1.00 61.25 192 ASP A C 1
ATOM 1480 O O . ASP A 1 192 ? 17.622 -5.264 4.879 1.00 61.25 192 ASP A O 1
ATOM 1484 N N . ASP A 1 193 ? 17.738 -5.377 7.126 1.00 69.50 193 ASP A N 1
ATOM 1485 C CA . ASP A 1 193 ? 17.692 -6.843 7.271 1.00 69.50 193 ASP A CA 1
ATOM 1486 C C . ASP A 1 193 ? 16.495 -7.497 6.541 1.00 69.50 193 ASP A C 1
ATOM 1488 O O . ASP A 1 193 ? 16.575 -8.618 6.036 1.00 69.50 193 ASP A O 1
ATOM 1492 N N . TYR A 1 194 ? 15.396 -6.754 6.357 1.00 75.88 194 TYR A N 1
ATOM 1493 C CA . TYR A 1 194 ? 14.186 -7.258 5.700 1.00 75.88 194 TYR A CA 1
ATOM 1494 C C . TYR A 1 194 ? 14.361 -7.584 4.204 1.00 75.88 194 TYR A C 1
ATOM 1496 O O . TYR A 1 194 ? 13.609 -8.401 3.673 1.00 75.88 194 TYR A O 1
ATOM 1504 N N . ASP A 1 195 ? 15.339 -7.001 3.498 1.00 76.75 195 ASP A N 1
ATOM 1505 C CA . ASP A 1 195 ? 15.573 -7.324 2.077 1.00 76.75 195 ASP A CA 1
ATOM 1506 C C . ASP A 1 195 ? 16.066 -8.768 1.885 1.00 76.75 195 ASP A C 1
ATOM 1508 O O . ASP A 1 195 ? 15.835 -9.369 0.836 1.00 76.75 195 ASP A O 1
ATOM 1512 N N . ARG A 1 196 ? 16.778 -9.305 2.885 1.00 77.75 196 ARG A N 1
ATOM 1513 C CA . ARG A 1 196 ? 17.348 -10.662 2.877 1.00 77.75 196 ARG A CA 1
ATOM 1514 C C . ARG A 1 196 ? 16.540 -11.643 3.725 1.00 77.75 196 ARG A C 1
ATOM 1516 O O . ARG A 1 196 ? 16.926 -12.800 3.838 1.00 77.75 196 ARG A O 1
ATOM 1523 N N . MET A 1 197 ? 15.440 -11.183 4.313 1.00 84.62 197 MET A N 1
ATOM 1524 C CA . MET A 1 197 ? 14.587 -11.990 5.172 1.00 84.62 197 MET A CA 1
ATOM 1525 C C . MET A 1 197 ? 13.808 -13.038 4.371 1.00 84.62 197 MET A C 1
ATOM 1527 O O . MET A 1 197 ? 13.113 -12.717 3.399 1.00 84.62 197 MET A O 1
ATOM 1531 N N . ASP A 1 198 ? 13.830 -14.272 4.874 1.00 87.69 198 ASP A N 1
ATOM 1532 C CA . ASP A 1 198 ? 12.901 -15.330 4.483 1.00 87.69 198 ASP A CA 1
ATOM 1533 C C . ASP A 1 198 ? 11.525 -15.067 5.113 1.00 87.69 198 ASP A C 1
ATOM 1535 O O . ASP A 1 198 ? 11.236 -15.428 6.254 1.00 87.69 198 ASP A O 1
ATOM 1539 N N . SER A 1 199 ? 10.678 -14.367 4.362 1.00 92.12 199 SER A N 1
ATOM 1540 C CA . SER A 1 199 ? 9.330 -13.974 4.779 1.00 92.12 199 SER A CA 1
ATOM 1541 C C . SER A 1 199 ? 8.389 -15.179 4.869 1.00 92.12 199 SER A C 1
ATOM 1543 O O . SER A 1 199 ? 8.182 -15.894 3.887 1.00 92.12 199 SER A O 1
ATOM 1545 N N . LYS A 1 200 ? 7.744 -15.372 6.026 1.00 94.50 200 LYS A N 1
ATOM 1546 C CA . LYS A 1 200 ? 6.703 -16.397 6.211 1.00 94.50 200 LYS A CA 1
ATOM 1547 C C . LYS A 1 200 ? 5.469 -16.067 5.383 1.00 94.50 200 LYS A C 1
ATOM 1549 O O . LYS A 1 200 ? 4.806 -16.973 4.885 1.00 94.50 200 LYS A O 1
ATOM 1554 N N . TRP A 1 201 ? 5.183 -14.780 5.183 1.00 94.94 201 TRP A N 1
ATOM 1555 C CA . TRP A 1 201 ? 4.088 -14.344 4.320 1.00 94.94 201 TRP A CA 1
ATOM 1556 C C . TRP A 1 201 ? 4.335 -14.653 2.838 1.00 94.94 201 TRP A C 1
ATOM 1558 O O . TRP A 1 201 ? 3.384 -14.705 2.063 1.00 94.94 201 TRP A O 1
ATOM 1568 N N . ALA A 1 202 ? 5.576 -14.928 2.417 1.00 93.00 202 ALA A N 1
ATOM 1569 C CA . ALA A 1 202 ? 5.855 -15.381 1.054 1.00 93.00 202 ALA A CA 1
ATOM 1570 C C . ALA A 1 202 ? 5.163 -16.712 0.710 1.00 93.00 202 ALA A C 1
ATOM 1572 O O . ALA A 1 202 ? 4.840 -16.949 -0.454 1.00 93.00 202 ALA A O 1
ATOM 1573 N N . LEU A 1 203 ? 4.899 -17.556 1.714 1.00 91.06 203 LEU A N 1
ATOM 1574 C CA . LEU A 1 203 ? 4.230 -18.848 1.542 1.00 91.06 203 LEU A CA 1
ATOM 1575 C C . LEU A 1 203 ? 2.762 -18.710 1.109 1.00 91.06 203 LEU A C 1
ATOM 1577 O O . LEU A 1 203 ? 2.220 -19.645 0.531 1.00 91.06 203 LEU A O 1
ATOM 1581 N N . GLY A 1 204 ? 2.133 -17.553 1.345 1.00 91.38 204 GLY A N 1
ATOM 1582 C CA . GLY A 1 204 ? 0.769 -17.256 0.891 1.00 91.38 204 GLY A CA 1
ATOM 1583 C C . GLY A 1 204 ? 0.667 -16.797 -0.568 1.00 91.38 204 GLY A C 1
ATOM 1584 O O . GLY A 1 204 ? -0.419 -16.438 -1.017 1.00 91.38 204 GLY A O 1
ATOM 1585 N N . GLY A 1 205 ? 1.786 -16.757 -1.302 1.00 93.56 205 GLY A N 1
ATOM 1586 C CA . GLY A 1 205 ? 1.828 -16.349 -2.707 1.00 93.56 205 GLY A CA 1
ATOM 1587 C C . GLY A 1 205 ? 1.349 -14.915 -2.964 1.00 93.56 205 GLY A C 1
ATOM 1588 O O . GLY A 1 205 ? 1.203 -14.099 -2.051 1.00 93.56 205 GLY A O 1
ATOM 1589 N N . TRP A 1 206 ? 1.122 -14.596 -4.237 1.00 95.31 206 TRP A N 1
ATOM 1590 C CA . TRP A 1 206 ? 0.594 -13.303 -4.684 1.00 95.31 206 TRP A CA 1
ATOM 1591 C C . TRP A 1 206 ? -0.874 -13.438 -5.089 1.00 95.31 206 TRP A C 1
ATOM 1593 O O . TRP A 1 206 ? -1.237 -14.438 -5.701 1.00 95.31 206 TRP A O 1
ATOM 1603 N N . LEU A 1 207 ? -1.715 -12.435 -4.826 1.00 93.81 207 LEU A N 1
ATOM 1604 C CA . LEU A 1 207 ? -3.106 -12.481 -5.296 1.00 93.81 207 LEU A CA 1
ATOM 1605 C C . LEU A 1 207 ? -3.173 -12.332 -6.822 1.00 93.81 207 LEU A C 1
ATOM 1607 O O . LEU A 1 207 ? -2.650 -11.364 -7.391 1.00 93.81 207 LEU A O 1
ATOM 1611 N N . LYS A 1 208 ? -3.857 -13.277 -7.476 1.00 88.50 208 LYS A N 1
ATOM 1612 C CA . LYS A 1 208 ? -4.138 -13.220 -8.914 1.00 88.50 208 LYS A CA 1
ATOM 1613 C C . LYS A 1 208 ? -5.015 -12.025 -9.277 1.00 88.50 208 LYS A C 1
ATOM 1615 O O . LYS 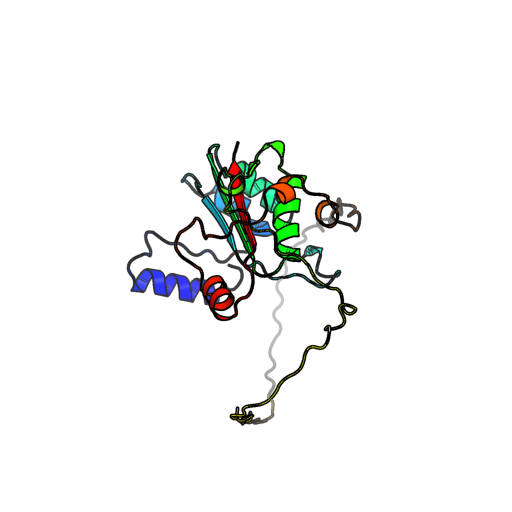A 1 208 ? -4.669 -11.251 -10.170 1.00 88.50 208 LYS A O 1
ATOM 1620 N N . GLU A 1 209 ? -6.132 -11.899 -8.570 1.00 88.94 209 GLU A N 1
ATOM 1621 C CA . GLU A 1 209 ? -7.173 -10.909 -8.829 1.00 88.94 209 GLU A CA 1
ATOM 1622 C C . GLU A 1 209 ? -6.958 -9.644 -7.992 1.00 88.94 209 GLU A C 1
ATOM 1624 O O . GLU A 1 209 ? -6.342 -9.673 -6.922 1.00 88.94 209 GLU A O 1
ATOM 1629 N N . ASN A 1 210 ? -7.469 -8.516 -8.485 1.00 91.00 210 ASN A N 1
ATOM 1630 C CA . ASN A 1 210 ? -7.471 -7.263 -7.739 1.00 91.00 210 ASN A CA 1
ATOM 1631 C C . ASN A 1 210 ? -8.662 -7.240 -6.759 1.00 91.00 210 ASN A C 1
ATOM 1633 O O . ASN A 1 210 ? -9.807 -7.165 -7.211 1.00 91.00 210 ASN A O 1
ATOM 1637 N N . PRO A 1 211 ? -8.429 -7.246 -5.431 1.00 89.00 211 PRO A N 1
ATOM 1638 C CA . PRO A 1 211 ? -9.503 -7.276 -4.438 1.00 89.00 211 PRO A CA 1
ATOM 1639 C C . PRO A 1 211 ? -10.314 -5.972 -4.366 1.00 89.00 211 PRO A C 1
ATOM 1641 O O . PRO A 1 211 ? -11.395 -5.964 -3.788 1.00 89.00 211 PRO A O 1
ATOM 1644 N N . VAL A 1 212 ? -9.815 -4.875 -4.946 1.00 88.19 212 VAL A N 1
ATOM 1645 C CA . VAL A 1 212 ? -10.494 -3.568 -4.997 1.00 88.19 212 VAL A CA 1
ATOM 1646 C C . VAL A 1 212 ? -11.533 -3.520 -6.124 1.00 88.19 212 VAL A C 1
ATOM 1648 O O . VAL A 1 212 ? -12.431 -2.683 -6.108 1.00 88.19 212 VAL A O 1
ATOM 1651 N N . GLY A 1 213 ? -11.416 -4.397 -7.127 1.00 87.62 213 GLY A N 1
ATOM 1652 C CA . GLY A 1 213 ? -12.321 -4.463 -8.280 1.00 87.62 213 GLY A CA 1
ATOM 1653 C C . GLY A 1 213 ? -12.143 -3.347 -9.319 1.00 87.62 213 GLY A C 1
ATOM 1654 O O . GLY A 1 213 ? -12.680 -3.456 -10.419 1.00 87.62 213 GLY A O 1
ATOM 1655 N N . VAL A 1 214 ? -11.364 -2.302 -9.016 1.00 89.31 214 VAL A N 1
ATOM 1656 C CA . VAL A 1 214 ? -11.054 -1.204 -9.944 1.00 89.31 214 VAL A CA 1
ATOM 1657 C C . VAL A 1 214 ? -9.542 -1.158 -10.188 1.00 89.31 214 VAL A C 1
ATOM 1659 O O . VAL A 1 214 ? -8.792 -0.819 -9.266 1.00 89.31 214 VAL A O 1
ATOM 1662 N N . PRO A 1 215 ? -9.064 -1.495 -11.402 1.00 91.88 215 PRO A N 1
ATOM 1663 C CA . PRO A 1 215 ? -7.642 -1.476 -11.700 1.00 91.88 215 PRO A CA 1
ATOM 1664 C C . PRO A 1 215 ? -7.119 -0.045 -11.829 1.00 91.88 215 PRO A C 1
ATOM 1666 O O . PRO A 1 215 ? -7.800 0.856 -12.318 1.00 91.88 215 PRO A O 1
ATOM 1669 N N . THR A 1 216 ? -5.862 0.155 -11.445 1.00 93.69 216 THR A N 1
ATOM 1670 C CA . THR A 1 216 ? -5.150 1.405 -11.759 1.00 93.69 216 THR A CA 1
ATOM 1671 C C . THR A 1 216 ? -4.725 1.443 -13.231 1.00 93.69 216 THR A C 1
ATOM 1673 O O . THR A 1 216 ? -4.612 0.405 -13.885 1.00 93.69 216 THR A O 1
ATOM 1676 N N . GLU A 1 217 ? -4.385 2.627 -13.749 1.00 93.06 217 GLU A N 1
ATOM 1677 C CA . GLU A 1 217 ? -3.807 2.769 -15.097 1.00 93.06 217 GLU A CA 1
ATOM 1678 C C . GLU A 1 217 ? -2.553 1.894 -15.280 1.00 93.06 217 GLU A C 1
ATOM 1680 O O . GLU A 1 217 ? -2.381 1.230 -16.303 1.00 93.06 217 GLU A O 1
ATOM 1685 N N . ARG A 1 218 ? -1.692 1.838 -14.254 1.00 93.44 218 ARG A N 1
ATOM 1686 C CA . ARG A 1 218 ? -0.464 1.036 -14.278 1.00 93.44 218 ARG A CA 1
ATOM 1687 C C . ARG A 1 218 ? -0.763 -0.460 -14.333 1.00 93.44 218 ARG A C 1
ATOM 1689 O O . ARG A 1 218 ? -0.103 -1.179 -15.078 1.00 93.44 218 ARG A O 1
ATOM 1696 N N . GLU A 1 219 ? -1.762 -0.921 -13.589 1.00 94.12 219 GLU A N 1
ATOM 1697 C CA . GLU A 1 219 ? -2.220 -2.310 -13.630 1.00 94.12 219 GLU A CA 1
ATOM 1698 C C . GLU A 1 219 ? -2.788 -2.685 -14.998 1.00 94.12 219 GLU A C 1
ATOM 1700 O O . GLU A 1 219 ? -2.398 -3.706 -15.562 1.00 94.12 219 GLU A O 1
ATOM 1705 N N . TYR A 1 220 ? -3.642 -1.829 -15.563 1.00 93.81 220 TYR A N 1
ATOM 1706 C CA . TYR A 1 220 ? -4.193 -2.018 -16.902 1.00 93.81 220 TYR A CA 1
ATOM 1707 C C . TYR A 1 220 ? -3.081 -2.123 -17.959 1.00 93.81 220 TYR A C 1
ATOM 1709 O O . TYR A 1 220 ? -3.071 -3.044 -18.778 1.00 93.81 220 TYR A O 1
ATOM 1717 N N . ALA A 1 221 ? -2.079 -1.239 -17.886 1.00 94.00 221 ALA A N 1
ATOM 1718 C CA . ALA A 1 221 ? -0.920 -1.273 -18.773 1.00 94.00 221 ALA A CA 1
ATOM 1719 C C . ALA A 1 221 ? -0.080 -2.556 -18.621 1.00 94.00 221 ALA A C 1
ATOM 1721 O O . ALA A 1 221 ? 0.441 -3.059 -19.618 1.00 94.00 221 ALA A O 1
ATOM 1722 N N . CYS A 1 222 ? 0.055 -3.095 -17.404 1.00 92.88 222 CYS A N 1
ATOM 1723 C CA . CYS A 1 222 ? 0.726 -4.378 -17.177 1.00 92.88 222 CYS A CA 1
ATOM 1724 C C . CYS A 1 222 ? -0.071 -5.537 -17.780 1.00 92.88 222 CYS A C 1
ATOM 1726 O O . CYS A 1 222 ? 0.514 -6.377 -18.462 1.00 92.88 222 CYS A O 1
ATOM 1728 N N . GLY A 1 223 ? -1.397 -5.533 -17.603 1.00 90.69 223 GLY A N 1
ATOM 1729 C CA . GLY A 1 223 ? -2.300 -6.540 -18.161 1.00 90.69 223 GLY A CA 1
ATOM 1730 C C . GLY A 1 223 ? -2.215 -6.631 -19.685 1.00 90.69 223 GLY A C 1
ATOM 1731 O O . GLY A 1 223 ? -2.019 -7.721 -20.216 1.00 90.69 223 GLY A O 1
ATOM 1732 N N . ILE A 1 224 ? -2.245 -5.492 -20.389 1.00 93.19 224 ILE A N 1
ATOM 1733 C CA . ILE A 1 224 ? -2.077 -5.447 -21.857 1.00 93.19 224 ILE A CA 1
ATOM 1734 C C . ILE A 1 224 ? -0.741 -6.064 -22.294 1.00 93.19 224 ILE A C 1
ATOM 1736 O O . ILE A 1 224 ? -0.663 -6.714 -23.333 1.00 93.19 224 ILE A O 1
ATOM 1740 N N . LYS A 1 225 ? 0.318 -5.858 -21.508 1.00 93.00 225 LYS A N 1
ATOM 1741 C CA . LYS A 1 225 ? 1.670 -6.346 -21.811 1.00 93.00 225 LYS A CA 1
ATOM 1742 C C . LYS A 1 225 ? 1.922 -7.780 -21.339 1.00 93.00 225 LYS A C 1
ATOM 1744 O O . LYS A 1 225 ? 3.037 -8.268 -21.507 1.00 93.00 225 LYS A O 1
ATOM 1749 N N . GLY A 1 226 ? 0.944 -8.431 -20.705 1.00 92.12 226 GLY A N 1
ATOM 1750 C CA . GLY A 1 226 ? 1.131 -9.738 -20.071 1.00 92.12 226 GLY A CA 1
ATOM 1751 C C . GLY A 1 226 ? 2.170 -9.724 -18.942 1.00 92.12 226 GLY A C 1
ATOM 1752 O O . GLY A 1 226 ? 2.762 -10.758 -18.638 1.00 92.12 226 GLY A O 1
ATOM 1753 N N . MET A 1 227 ? 2.435 -8.559 -18.344 1.00 91.12 227 MET A N 1
ATOM 1754 C CA . MET A 1 227 ? 3.391 -8.424 -17.248 1.00 91.12 227 MET A CA 1
ATOM 1755 C C . MET A 1 227 ? 2.730 -8.784 -15.912 1.00 91.12 227 MET A C 1
ATOM 1757 O O . MET A 1 227 ? 1.571 -8.425 -15.685 1.00 91.12 227 MET A O 1
ATOM 1761 N N . PRO A 1 228 ? 3.454 -9.461 -15.005 1.00 93.31 228 PRO A N 1
ATOM 1762 C CA . PRO A 1 228 ? 2.912 -9.829 -13.708 1.00 93.31 228 PRO A CA 1
ATOM 1763 C C . PRO A 1 228 ? 2.662 -8.592 -12.840 1.00 93.31 228 PRO A C 1
ATOM 1765 O O . PRO A 1 228 ? 3.421 -7.623 -12.865 1.00 93.31 228 PRO A O 1
ATOM 1768 N N . VAL A 1 229 ? 1.616 -8.668 -12.020 1.00 95.00 229 VAL A N 1
ATOM 1769 C CA . VAL A 1 229 ? 1.347 -7.717 -10.940 1.00 95.00 229 VAL A CA 1
ATOM 1770 C C . VAL A 1 229 ? 1.304 -8.511 -9.644 1.00 95.00 229 VAL A C 1
ATOM 1772 O O . VAL A 1 229 ? 0.510 -9.436 -9.486 1.00 95.00 229 VAL A O 1
ATOM 1775 N N . TYR A 1 230 ? 2.194 -8.165 -8.726 1.00 96.12 230 TYR A N 1
ATOM 1776 C CA . TYR A 1 230 ? 2.349 -8.827 -7.443 1.00 96.12 230 TYR A CA 1
ATOM 1777 C C . TYR A 1 230 ? 1.489 -8.100 -6.415 1.00 96.12 230 TYR A C 1
ATOM 1779 O O . TYR A 1 230 ? 1.636 -6.890 -6.224 1.00 96.12 230 TYR A O 1
ATOM 1787 N N . ARG A 1 231 ? 0.580 -8.836 -5.776 1.00 96.56 231 ARG A N 1
ATOM 1788 C CA . ARG A 1 231 ? -0.426 -8.291 -4.861 1.00 96.56 231 ARG A CA 1
AT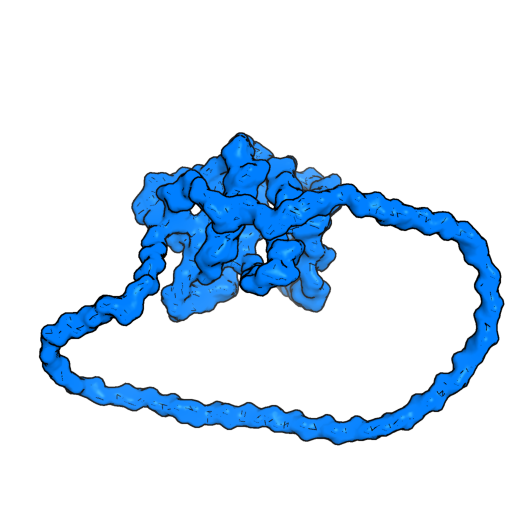OM 1789 C C . ARG A 1 231 ? -0.370 -9.000 -3.520 1.00 96.56 231 ARG A C 1
ATOM 1791 O O . ARG A 1 231 ? -0.327 -10.229 -3.479 1.00 96.56 231 ARG A O 1
ATOM 1798 N N . VAL A 1 232 ? -0.404 -8.225 -2.444 1.00 96.50 232 VAL A N 1
ATOM 1799 C CA . VAL A 1 232 ? -0.519 -8.726 -1.071 1.00 96.50 232 VAL A CA 1
ATOM 1800 C C . VAL A 1 232 ? -1.617 -7.948 -0.370 1.00 96.50 232 VAL A C 1
ATOM 1802 O O . VAL A 1 232 ? -1.629 -6.718 -0.413 1.00 96.50 232 VAL A O 1
ATOM 1805 N N . LEU A 1 233 ? -2.525 -8.667 0.281 1.00 97.19 233 LEU A N 1
ATOM 1806 C CA . LEU A 1 233 ? -3.533 -8.089 1.154 1.00 97.19 233 LEU A CA 1
ATOM 1807 C C . LEU A 1 233 ? -3.259 -8.540 2.587 1.00 97.19 233 LEU A C 1
ATOM 1809 O O . LEU A 1 233 ? -3.175 -9.735 2.874 1.00 97.19 233 LEU A O 1
ATOM 1813 N N . LEU A 1 234 ? -3.122 -7.567 3.478 1.00 97.69 234 LEU A N 1
ATOM 1814 C CA . LEU A 1 234 ? -2.928 -7.770 4.906 1.00 97.69 234 LEU A CA 1
ATOM 1815 C C . LEU A 1 234 ? -4.150 -7.259 5.666 1.00 97.69 234 LEU A C 1
ATOM 1817 O O . LEU A 1 234 ? -4.757 -6.259 5.278 1.00 97.69 234 LEU A O 1
ATOM 1821 N N . VAL A 1 235 ? -4.481 -7.928 6.765 1.00 98.00 235 VAL A N 1
ATOM 1822 C CA . VAL A 1 235 ? -5.549 -7.534 7.688 1.00 98.00 235 VAL A CA 1
ATOM 1823 C C . VAL A 1 235 ? -4.929 -7.203 9.037 1.00 98.00 235 VAL A C 1
ATOM 1825 O O . VAL A 1 235 ? -4.068 -7.933 9.533 1.00 98.00 235 VAL A O 1
ATOM 1828 N N . ARG A 1 236 ? -5.346 -6.079 9.620 1.00 98.25 236 ARG A N 1
ATOM 1829 C CA . ARG A 1 236 ? -4.949 -5.650 10.961 1.00 98.25 236 ARG A CA 1
ATOM 1830 C C . ARG A 1 236 ? -5.606 -6.558 12.006 1.00 98.25 236 ARG A C 1
ATOM 1832 O O . ARG A 1 236 ? -6.827 -6.711 11.991 1.00 98.25 236 ARG A O 1
ATOM 1839 N N . ASN A 1 237 ? -4.794 -7.130 12.897 1.00 96.12 237 ASN A N 1
ATOM 1840 C CA . ASN A 1 237 ? -5.233 -7.946 14.040 1.00 96.12 237 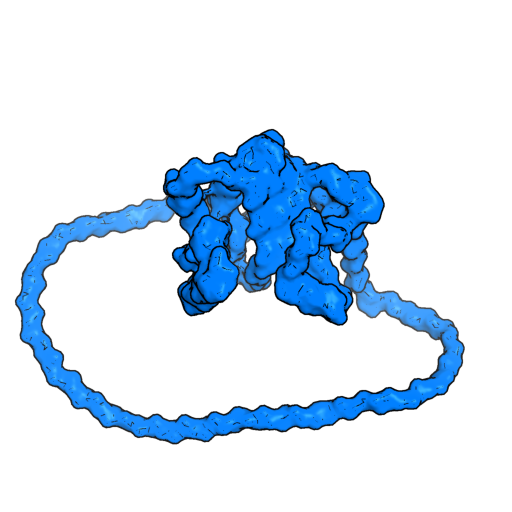ASN A CA 1
ATOM 1841 C C . ASN A 1 237 ? -6.125 -7.158 14.999 1.00 96.12 237 ASN A C 1
ATOM 1843 O O . ASN A 1 237 ? -5.872 -5.937 15.140 1.00 96.12 237 ASN A O 1
#

Radius of gyration: 25.34 Å; chains: 1; bounding box: 43×80×62 Å

InterPro domains:
  IPR003358 tRNA (guanine-N-7) methyltransferase, Trmb type [PF02390] (1-103)
  IPR003358 tRNA (guanine-N-7) methyltransferase, Trmb type [PS51625] (1-236)
  IPR003358 tRNA (guanine-N-7) methyltransferase, Trmb type [PTHR23417] (1-236)
  IPR029063 S-adenosyl-L-methionine-dependent methyltransferase superfamily [G3DSA:3.40.50.150] (1-237)
  IPR029063 S-adenosyl-L-methionine-dependent methyltransferase superfamily [SSF53335] (1-107)

pLDDT: mean 73.54, std 27.01, range [27.25, 98.25]